Protein 5GHU (pdb70)

Secondary structure (DSSP, 8-state):
--EEESSSEEEEETT-S-EEEEEEE-SSS-EEEEEEEES----SEEEESSEEEE-TT-EEEEEEEE--SSPPPSSS-EEEEEEEEEE-------EEEEEEEEEE-TT-SS-GGGHHHH-EEEEE----EEEEEE-SSS-B-EEEEEEEETTEEEEB----B-TTEEEEEEBTT--S--TT-EEEEEEE-TTS-EEEEEEE-

Foldseek 3Di:
DQKDKDFQEAEAEPVDQKDKIKIFRQDQAKKKKAKDKPAPVPAQKGWPPRIDIAGHGGMDIIIIGGRPPDPDDQAAKDKMKIKMKIWGPVDGDIDMDIHMYIYHYPDFPDDQLCQVVVKDWAWDDFLTKIKIFGAGRYKKAFPWKWKDAPHDIWTWQDDIDHHGDIDIIGTPPDDGDGPFMKMWTWIADPRRDTRTDMDTD

CATH classification: 2.60.40.10

Structure (mmCIF, N/CA/C/O backbone):
data_5GHU
#
_entry.id   5GHU
#
_cell.length_a   100.280
_cell.length_b   127.560
_cell.length_c   45.840
_cell.angle_alpha   90.000
_cell.angle_beta   90.000
_cell.angle_gamma   90.000
#
_symmetry.space_group_name_H-M   'C 2 2 21'
#
loop_
_entity.id
_entity.type
_entity.pdbx_description
1 polymer 'Probable fimbrial chaperone YadV'
2 non-polymer 'CHLORIDE ION'
3 non-polymer 'ACETATE ION'
4 non-polymer 'FORMIC ACID'
5 non-polymer 'TRIETHYLENE GLYCOL'
6 water water
#
loop_
_atom_site.group_PDB
_atom_site.id
_atom_site.type_symbol
_atom_site.label_atom_id
_atom_site.label_alt_id
_atom_site.label_comp_id
_atom_site.label_asym_id
_atom_site.label_entity_id
_atom_site.label_seq_id
_atom_site.pdbx_PDB_ins_code
_atom_site.Cartn_x
_atom_site.Cartn_y
_atom_site.Cartn_z
_atom_site.occupancy
_atom_site.B_iso_or_equiv
_atom_site.auth_seq_id
_atom_site.auth_comp_id
_atom_site.auth_asym_id
_atom_site.auth_atom_id
_atom_site.pdbx_PDB_model_num
ATOM 1 N N . MET A 1 1 ? 8.325 60.053 14.235 1.00 70.59 1 MET A N 1
ATOM 2 C CA . MET A 1 1 ? 9.717 60.258 13.930 1.00 61.22 1 MET A CA 1
ATOM 3 C C . MET A 1 1 ? 9.841 60.655 12.473 1.00 52.94 1 MET A C 1
ATOM 4 O O . MET A 1 1 ? 9.385 59.979 11.590 1.00 57.94 1 MET A O 1
ATOM 9 N N . ASP A 1 2 ? 10.453 61.786 12.272 1.00 44.22 2 ASP A N 1
ATOM 10 C CA . ASP A 1 2 ? 10.732 62.358 10.952 1.00 38.59 2 ASP A CA 1
ATOM 11 C C . ASP A 1 2 ? 12.000 61.811 10.355 1.00 39.93 2 ASP A C 1
ATOM 12 O O . ASP A 1 2 ? 12.142 61.702 9.142 1.00 40.05 2 ASP A O 1
ATOM 17 N N . ILE A 1 3 ? 12.961 61.510 11.208 1.00 36.47 3 ILE A N 1
ATOM 18 C CA . ILE A 1 3 ? 14.186 60.875 10.741 1.00 35.63 3 ILE A CA 1
ATOM 19 C C . ILE A 1 3 ? 13.988 59.389 10.542 1.00 37.20 3 ILE A C 1
ATOM 20 O O . ILE A 1 3 ? 13.527 58.683 11.433 1.00 36.58 3 ILE A O 1
ATOM 25 N N . VAL A 1 4 ? 14.323 58.931 9.349 1.00 30.96 4 VAL A N 1
ATOM 26 C CA . VAL A 1 4 ? 14.237 57.530 8.967 1.00 29.80 4 VAL A CA 1
ATOM 27 C C . VAL A 1 4 ? 15.622 56.957 8.715 1.00 31.36 4 VAL A C 1
ATOM 28 O O . VAL A 1 4 ? 16.438 57.568 8.029 1.00 32.33 4 VAL A O 1
ATOM 32 N N . ILE A 1 5 ? 15.892 55.778 9.291 1.00 27.38 5 ILE A N 1
ATOM 33 C CA . ILE A 1 5 ? 17.119 55.076 9.079 1.00 24.92 5 ILE A CA 1
ATOM 34 C C . ILE A 1 5 ? 16.936 54.115 7.910 1.00 30.10 5 ILE A C 1
ATOM 35 O O . ILE A 1 5 ? 15.925 53.406 7.840 1.00 32.49 5 ILE A O 1
ATOM 40 N N . SER A 1 6 ? 17.902 54.066 6.998 1.00 30.20 6 SER A N 1
ATOM 41 C CA . SER A 1 6 ? 17.817 53.122 5.867 1.00 28.86 6 SER A CA 1
ATOM 42 C C . SER A 1 6 ? 18.239 51.755 6.367 1.00 33.20 6 SER A C 1
ATOM 43 O O . SER A 1 6 ? 19.387 51.538 6.704 1.00 36.19 6 SER A O 1
ATOM 46 N N . GLY A 1 7 ? 17.290 50.841 6.476 1.00 35.49 7 GLY A N 1
ATOM 47 C CA . GLY A 1 7 ? 17.637 49.518 6.963 1.00 30.53 7 GLY A CA 1
ATOM 48 C C . GLY A 1 7 ? 17.125 49.293 8.368 1.00 30.01 7 GLY A C 1
ATOM 49 O O . GLY A 1 7 ? 17.016 50.246 9.147 1.00 31.87 7 GLY A O 1
ATOM 50 N N . THR A 1 8 ? 16.809 48.044 8.697 1.00 27.60 8 THR A N 1
ATOM 51 C CA . THR A 1 8 ? 16.290 47.756 10.015 1.00 28.07 8 THR A CA 1
ATOM 52 C C . THR A 1 8 ? 17.346 47.122 10.908 1.00 22.44 8 THR A C 1
ATOM 53 O O . THR A 1 8 ? 17.096 46.917 12.099 1.00 26.03 8 THR A O 1
ATOM 57 N N . ARG A 1 9 ? 18.536 46.806 10.339 1.00 21.32 9 ARG A N 1
ATOM 58 C CA A ARG A 1 9 ? 19.678 46.406 11.148 0.65 19.92 9 ARG A CA 1
ATOM 59 C CA B ARG A 1 9 ? 19.676 46.393 11.135 0.35 19.80 9 ARG A CA 1
ATOM 60 C C . ARG A 1 9 ? 20.929 46.739 10.361 1.00 19.68 9 ARG A C 1
ATOM 61 O O . ARG A 1 9 ? 20.844 47.039 9.152 1.00 23.64 9 ARG A O 1
ATOM 76 N N . VAL A 1 10 ? 22.071 46.710 11.042 1.00 19.83 10 VAL A N 1
ATOM 77 C CA . VAL A 1 10 ? 23.376 46.984 10.391 1.00 21.36 10 VAL A CA 1
ATOM 78 C C . VAL A 1 10 ? 24.270 45.772 10.633 1.00 21.47 10 VAL A C 1
ATOM 79 O O . VAL A 1 10 ? 24.385 45.306 11.764 1.00 22.70 10 VAL A O 1
ATOM 83 N N . ILE A 1 11 ? 24.917 45.247 9.579 1.00 19.78 11 ILE A N 1
ATOM 84 C CA . ILE A 1 11 ? 25.897 44.190 9.759 1.00 18.52 11 ILE A CA 1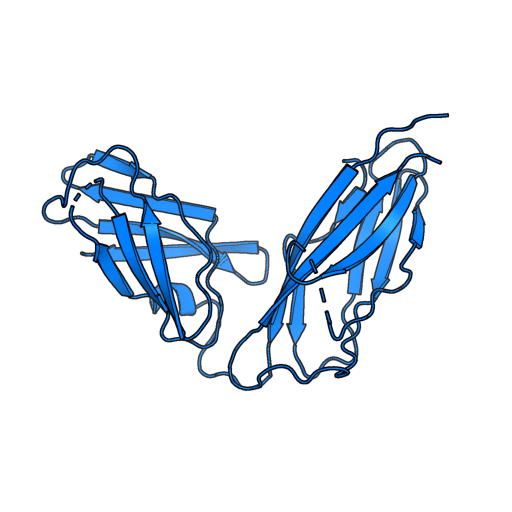
ATOM 85 C C . ILE A 1 11 ? 27.278 44.824 9.657 1.00 20.05 11 ILE A C 1
ATOM 86 O O . ILE A 1 11 ? 27.572 45.527 8.659 1.00 23.44 11 ILE A O 1
ATOM 91 N N . TYR A 1 12 ? 28.094 44.611 10.701 1.00 18.25 12 TYR A N 1
ATOM 92 C CA . TYR A 1 12 ? 29.466 45.154 10.727 1.00 18.59 12 TYR A CA 1
ATOM 93 C C . TYR A 1 12 ? 30.415 43.953 10.674 1.00 21.90 12 TYR A C 1
ATOM 94 O O . TYR A 1 12 ? 30.618 43.299 11.676 1.00 19.58 12 TYR A O 1
ATOM 103 N N . LYS A 1 13 ? 30.969 43.660 9.481 1.00 20.35 13 LYS A N 1
ATOM 104 C CA . LYS A 1 13 ? 31.918 42.547 9.359 1.00 20.53 13 LYS A CA 1
ATOM 105 C C . LYS A 1 13 ? 33.249 42.998 9.863 1.00 19.94 13 LYS A C 1
ATOM 106 O O . LYS A 1 13 ? 33.659 44.125 9.626 1.00 21.16 13 LYS A O 1
ATOM 112 N N . SER A 1 14 ? 33.949 42.117 10.580 1.00 20.10 14 SER A N 1
ATOM 113 C CA . SER A 1 14 ? 35.140 42.555 11.307 1.00 20.72 14 SER A CA 1
ATOM 114 C C . SER A 1 14 ? 36.288 43.040 10.428 1.00 23.62 14 SER A C 1
ATOM 115 O O . SER A 1 14 ? 37.169 43.787 10.888 1.00 25.24 14 SER A O 1
ATOM 118 N N . ASP A 1 15 ? 36.285 42.644 9.150 1.00 21.51 15 ASP A N 1
ATOM 119 C CA . ASP A 1 15 ? 37.374 43.102 8.286 1.00 22.00 15 ASP A CA 1
ATOM 120 C C . ASP A 1 15 ? 37.147 44.503 7.713 1.00 22.63 15 ASP A C 1
ATOM 121 O O . ASP A 1 15 ? 38.031 45.034 7.045 1.00 26.93 15 ASP A O 1
ATOM 126 N N . GLN A 1 16 ? 36.022 45.128 8.040 1.00 25.13 16 GLN A N 1
ATOM 127 C CA . GLN A 1 16 ? 35.716 46.475 7.529 1.00 24.17 16 GLN A CA 1
ATOM 128 C C . GLN A 1 16 ? 36.253 47.586 8.423 1.00 25.86 16 GLN A C 1
ATOM 129 O O . GLN A 1 16 ? 36.061 47.554 9.648 1.00 27.86 16 GLN A O 1
ATOM 135 N N . LYS A 1 17 ? 36.889 48.576 7.820 1.00 29.10 17 LYS A N 1
ATOM 136 C CA . LYS A 1 17 ? 37.442 49.679 8.589 1.00 30.29 17 LYS A CA 1
ATOM 137 C C . LYS A 1 17 ? 36.296 50.534 9.117 1.00 30.12 17 LYS A C 1
ATOM 138 O O . LYS A 1 17 ? 36.377 51.107 10.197 1.00 32.47 17 LYS A O 1
ATOM 144 N N . SER A 1 18 ? 35.198 50.582 8.373 1.00 29.67 18 SER A N 1
ATOM 145 C CA . SER A 1 18 ? 33.986 51.255 8.831 1.00 30.89 18 SER A CA 1
ATOM 146 C C . SER A 1 18 ? 32.802 50.777 8.005 1.00 30.52 18 SER A C 1
ATOM 147 O O . SER A 1 18 ? 32.982 50.086 6.985 1.00 29.61 18 SER A O 1
ATOM 150 N N . VAL A 1 19 ? 31.604 51.136 8.456 1.00 25.81 19 VAL A N 1
ATOM 151 C CA A VAL A 1 19 ? 30.353 50.837 7.779 0.61 23.50 19 VAL A CA 1
ATOM 152 C CA B VAL A 1 19 ? 30.388 50.869 7.706 0.39 24.73 19 VAL A CA 1
ATOM 153 C C . VAL A 1 19 ? 29.484 52.105 7.775 1.00 30.50 19 VAL A C 1
ATOM 154 O O . VAL A 1 19 ? 29.492 52.848 8.767 1.00 33.34 19 VAL A O 1
ATOM 161 N N . ASN A 1 20 ? 28.728 52.352 6.701 1.00 30.76 20 ASN A N 1
ATOM 162 C CA . ASN A 1 20 ? 27.898 53.555 6.654 1.00 28.19 20 ASN A CA 1
ATOM 163 C C . ASN A 1 20 ? 26.441 53.232 6.907 1.00 28.60 20 ASN A C 1
ATOM 164 O O . ASN A 1 20 ? 25.932 52.147 6.522 1.00 29.70 20 ASN A O 1
ATOM 169 N N . VAL A 1 21 ? 25.753 54.144 7.576 1.00 25.26 21 VAL A N 1
ATOM 170 C CA . VAL A 1 21 ? 24.306 54.018 7.746 1.00 26.04 21 VAL A CA 1
ATOM 171 C C . VAL A 1 21 ? 23.703 55.328 7.286 1.00 28.88 21 VAL A C 1
ATOM 172 O O . VAL A 1 21 ? 24.197 56.383 7.652 1.00 30.77 21 VAL A O 1
ATOM 176 N N . ARG A 1 22 ? 22.611 55.270 6.540 1.00 26.76 22 ARG A N 1
ATOM 177 C CA . ARG A 1 22 ? 22.024 56.506 6.021 1.00 26.06 22 ARG A CA 1
ATOM 178 C C . ARG A 1 22 ? 20.778 56.942 6.798 1.00 27.50 22 ARG A C 1
ATOM 179 O O . ARG A 1 22 ? 19.912 56.117 7.125 1.00 26.80 22 ARG A O 1
ATOM 187 N N . LEU A 1 23 ? 20.740 58.232 7.115 1.00 26.23 23 LEU A N 1
ATOM 188 C CA . LEU A 1 23 ? 19.573 58.906 7.699 1.00 26.73 23 LEU A CA 1
ATOM 189 C C . LEU A 1 23 ? 18.925 59.827 6.658 1.00 29.16 23 LEU A C 1
ATOM 190 O O . LEU A 1 23 ? 19.624 60.525 5.883 1.00 32.55 23 LEU A O 1
ATOM 195 N N . GLU A 1 24 ? 17.594 59.918 6.707 1.00 31.11 24 GLU A N 1
ATOM 196 C CA . GLU A 1 24 ? 16.857 60.867 5.869 1.00 31.86 24 GLU A CA 1
ATOM 197 C C . GLU A 1 24 ? 15.833 61.581 6.720 1.00 33.29 24 GLU A C 1
ATOM 198 O O . GLU A 1 24 ? 15.163 60.946 7.524 1.00 36.51 24 GLU A O 1
ATOM 204 N N . ASN A 1 25 ? 15.692 62.878 6.507 1.00 31.87 25 ASN A N 1
ATOM 205 C CA . ASN A 1 25 ? 14.657 63.674 7.168 1.00 36.48 25 ASN A CA 1
ATOM 206 C C . ASN A 1 25 ? 13.450 63.768 6.248 1.00 36.18 25 ASN A C 1
ATOM 207 O O . ASN A 1 25 ? 13.453 64.532 5.288 1.00 37.26 25 ASN A O 1
ATOM 212 N N . LYS A 1 26 ? 12.429 62.968 6.524 1.00 39.25 26 LYS A N 1
ATOM 213 C CA . LYS A 1 26 ? 11.218 62.933 5.704 1.00 41.46 26 LYS A CA 1
ATOM 214 C C . LYS A 1 26 ? 10.247 64.047 6.076 1.00 45.85 26 LYS A C 1
ATOM 215 O O . LYS A 1 26 ? 9.214 64.194 5.430 1.00 49.48 26 LYS A O 1
ATOM 221 N N . GLY A 1 27 ? 10.568 64.818 7.122 1.00 41.51 27 GLY A N 1
ATOM 222 C CA . GLY A 1 27 ? 9.668 65.831 7.660 1.00 46.69 27 GLY A CA 1
ATOM 223 C C . GLY A 1 27 ? 9.763 67.160 6.938 1.00 49.09 27 GLY A C 1
ATOM 224 O O . GLY A 1 27 ? 10.488 67.275 5.952 1.00 48.46 27 GLY A O 1
ATOM 225 N N . ASN A 1 28 ? 9.056 68.180 7.428 1.00 53.21 28 ASN A N 1
ATOM 226 C CA . ASN A 1 28 ? 9.055 69.474 6.735 1.00 57.87 28 ASN A CA 1
ATOM 227 C C . ASN A 1 28 ? 9.944 70.547 7.359 1.00 56.08 28 ASN A C 1
ATOM 228 O O . ASN A 1 28 ? 10.135 71.614 6.788 1.00 61.16 28 ASN A O 1
ATOM 233 N N . ASN A 1 29 ? 10.494 70.248 8.524 1.00 48.25 29 ASN A N 1
ATOM 234 C CA . ASN A 1 29 ? 11.383 71.155 9.216 1.00 51.98 29 ASN A CA 1
ATOM 235 C C . ASN A 1 29 ? 12.747 70.525 9.438 1.00 49.77 29 ASN A C 1
ATOM 236 O O . ASN A 1 29 ? 12.863 69.299 9.458 1.00 50.58 29 ASN A O 1
ATOM 241 N N . PRO A 1 30 ? 13.767 71.325 9.601 1.00 50.63 30 PRO A N 1
ATOM 242 C CA . PRO A 1 30 ? 15.087 70.786 9.844 1.00 46.02 30 PRO A CA 1
ATOM 243 C C . PRO A 1 30 ? 15.147 70.249 11.229 1.00 46.58 30 PRO A C 1
ATOM 244 O O . PRO A 1 30 ? 14.371 70.671 12.045 1.00 48.50 30 PRO A O 1
ATOM 248 N N . LEU A 1 31 ? 16.061 69.334 11.478 1.00 42.96 31 LEU A N 1
ATOM 249 C CA . LEU A 1 31 ? 16.205 68.761 12.823 1.00 39.03 31 LEU A CA 1
ATOM 250 C C . LEU A 1 31 ? 17.676 68.651 13.221 1.00 38.59 31 LEU A C 1
ATOM 251 O O . LEU A 1 31 ? 18.536 68.467 12.363 1.00 44.12 31 LEU A O 1
ATOM 256 N N . LEU A 1 32 ? 17.960 68.789 14.516 1.00 38.29 32 LEU A N 1
ATOM 257 C CA . LEU A 1 32 ? 19.254 68.396 15.075 1.00 37.81 32 LEU A CA 1
ATOM 258 C C . LEU A 1 32 ? 19.156 66.917 15.339 1.00 42.07 32 LEU A C 1
ATOM 259 O O . LEU A 1 32 ? 18.182 66.488 15.939 1.00 39.62 32 LEU A O 1
ATOM 264 N N . VAL A 1 33 ? 20.141 66.140 14.887 1.00 34.89 33 VAL A N 1
ATOM 265 C CA . VAL A 1 33 ? 20.086 64.699 15.039 1.00 33.75 33 VAL A CA 1
ATOM 266 C C . VAL A 1 33 ? 21.358 64.117 15.647 1.00 36.89 33 VAL A C 1
ATOM 267 O O . VAL A 1 33 ? 22.455 64.344 15.156 1.00 39.35 33 VAL A O 1
ATOM 271 N N . GLN A 1 34 ? 21.203 63.338 16.706 1.00 35.03 34 GLN A N 1
ATOM 272 C CA . GLN A 1 34 ? 22.341 62.693 17.357 1.00 34.75 34 GLN A CA 1
ATOM 273 C C . GLN A 1 34 ? 22.343 61.218 17.012 1.00 39.70 34 GLN A C 1
ATOM 274 O O . GLN A 1 34 ? 21.280 60.595 17.026 1.00 36.84 34 GLN A O 1
ATOM 280 N N . SER A 1 35 ? 23.528 60.684 16.743 1.00 30.55 35 SER A N 1
ATOM 281 C CA . SER A 1 35 ? 23.714 59.290 16.369 1.00 29.78 35 SER A CA 1
ATOM 282 C C . SER A 1 35 ? 24.751 58.703 17.310 1.00 29.66 35 SER A C 1
ATOM 283 O O . SER A 1 35 ? 25.802 59.318 17.514 1.00 34.93 35 SER A O 1
ATOM 286 N N . TRP A 1 36 ? 24.492 57.522 17.852 1.00 30.98 36 TRP A N 1
ATOM 287 C CA . TRP A 1 36 ? 25.517 56.854 18.632 1.00 30.51 36 TRP A CA 1
ATOM 288 C C . TRP A 1 36 ? 25.261 55.370 18.750 1.00 32.11 36 TRP A C 1
ATOM 289 O O . TRP A 1 36 ? 24.145 54.882 18.471 1.00 28.99 36 TRP A O 1
ATOM 300 N N . LEU A 1 37 ? 26.296 54.648 19.189 1.00 28.70 37 LEU A N 1
ATOM 301 C CA . LEU A 1 37 ? 26.188 53.225 19.491 1.00 28.92 37 LEU A CA 1
ATOM 302 C C . LEU A 1 37 ? 26.277 52.979 20.993 1.00 32.43 37 LEU A C 1
ATO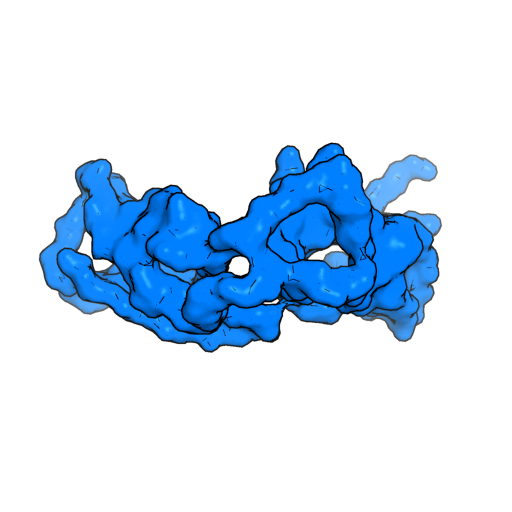M 303 O O . LEU A 1 37 ? 27.126 53.558 21.699 1.00 34.88 37 LEU A O 1
ATOM 308 N N . ASP A 1 38 ? 25.409 52.109 21.490 1.00 29.30 38 ASP A N 1
ATOM 309 C CA . ASP A 1 38 ? 25.577 51.620 22.867 1.00 31.52 38 ASP A CA 1
ATOM 310 C C . ASP A 1 38 ? 25.136 50.154 23.023 1.00 34.28 38 ASP A C 1
ATOM 311 O O . ASP A 1 38 ? 24.955 49.453 22.027 1.00 30.23 38 ASP A O 1
ATOM 316 N N . THR A 1 39 ? 24.990 49.666 24.263 1.00 36.01 39 THR A N 1
ATOM 317 C CA . THR A 1 39 ? 24.739 48.239 24.435 1.00 37.47 39 THR A CA 1
ATOM 318 C C . THR A 1 39 ? 23.272 47.904 24.650 1.00 50.73 39 THR A C 1
ATOM 319 O O . THR A 1 39 ? 22.913 46.731 24.763 1.00 53.14 39 THR A O 1
ATOM 323 N N . GLY A 1 40 ? 22.412 48.913 24.687 1.00 52.38 40 GLY A N 1
ATOM 324 C CA . GLY A 1 40 ? 20.984 48.639 24.660 1.00 65.94 40 GLY A CA 1
ATOM 325 C C . GLY A 1 40 ? 20.244 49.099 25.899 1.00 76.50 40 GLY A C 1
ATOM 326 O O . GLY A 1 40 ? 19.126 48.632 26.170 1.00 73.00 40 GLY A O 1
ATOM 327 N N . ASP A 1 41 ? 20.889 50.027 26.618 1.00 80.82 41 ASP A N 1
ATOM 328 C CA . ASP A 1 41 ? 20.392 50.697 27.838 1.00 82.36 41 ASP A CA 1
ATOM 329 C C . ASP A 1 41 ? 20.620 49.822 29.053 1.00 79.41 41 ASP A C 1
ATOM 330 O O . ASP A 1 41 ? 21.607 50.008 29.757 1.00 82.21 41 ASP A O 1
ATOM 335 N N . THR A 1 50 ? 33.538 51.173 27.230 1.00 78.50 50 THR A N 1
ATOM 336 C CA . THR A 1 50 ? 32.132 50.835 27.037 1.00 77.05 50 THR A CA 1
ATOM 337 C C . THR A 1 50 ? 31.876 50.195 25.664 1.00 70.23 50 THR A C 1
ATOM 338 O O . THR A 1 50 ? 31.896 48.968 25.544 1.00 70.27 50 THR A O 1
ATOM 342 N N . VAL A 1 51 ? 31.611 50.993 24.632 1.00 63.85 51 VAL A N 1
ATOM 343 C CA . VAL A 1 51 ? 31.448 50.394 23.301 1.00 49.82 51 VAL A CA 1
ATOM 344 C C . VAL A 1 51 ? 32.585 50.811 22.392 1.00 42.86 51 VAL A C 1
ATOM 345 O O . VAL A 1 51 ? 32.897 51.987 22.282 1.00 41.26 51 VAL A O 1
ATOM 349 N N . PRO A 1 52 ? 33.225 49.831 21.737 1.00 39.60 52 PRO A N 1
ATOM 350 C CA . PRO A 1 52 ? 34.429 50.133 20.959 1.00 37.21 52 PRO A CA 1
ATOM 351 C C . PRO A 1 52 ? 34.074 50.610 19.549 1.00 35.44 52 PRO A C 1
ATOM 352 O O . PRO A 1 52 ? 34.574 50.069 18.578 1.00 37.82 52 PRO A O 1
ATOM 356 N N . PHE A 1 53 ? 33.193 51.596 19.448 1.00 35.26 53 PHE A N 1
ATOM 357 C CA . PHE A 1 53 ? 32.815 52.153 18.146 1.00 32.62 53 PHE A CA 1
ATOM 358 C C . PHE A 1 53 ? 32.749 53.677 18.239 1.00 34.52 53 PHE A C 1
ATOM 359 O O . PHE A 1 53 ? 32.544 54.230 19.310 1.00 42.60 53 PHE A O 1
ATOM 367 N N . THR A 1 54 ? 32.916 54.346 17.113 1.00 37.10 54 THR A N 1
ATOM 368 C CA . THR A 1 54 ? 32.540 55.752 16.990 1.00 35.82 54 THR A CA 1
ATOM 369 C C . THR A 1 54 ? 31.452 55.860 15.903 1.00 36.11 54 THR A C 1
ATOM 370 O O . THR A 1 54 ? 31.333 54.977 15.048 1.00 34.63 54 THR A O 1
ATOM 374 N N . ALA A 1 55 ? 30.642 56.911 15.986 1.00 35.05 55 ALA A N 1
ATOM 375 C CA . ALA A 1 55 ? 29.620 57.210 14.973 1.00 29.21 55 ALA A CA 1
ATOM 376 C C . ALA A 1 55 ? 29.808 58.651 14.616 1.00 33.97 55 ALA A C 1
ATOM 377 O O . ALA A 1 55 ? 29.696 59.531 15.496 1.00 38.06 55 ALA A O 1
ATOM 379 N N . THR A 1 56 ? 30.116 58.927 13.353 1.00 32.59 56 THR A N 1
ATOM 380 C CA A THR A 1 56 ? 30.504 60.268 12.912 0.42 36.95 56 THR A CA 1
ATOM 381 C CA B THR A 1 56 ? 30.399 60.300 12.989 0.58 36.54 56 THR A CA 1
ATOM 382 C C . THR A 1 56 ? 29.675 60.695 11.706 1.00 35.46 56 THR A C 1
ATOM 383 O O . THR A 1 56 ? 29.564 59.938 10.761 1.00 35.07 56 THR A O 1
ATOM 390 N N . PRO A 1 57 ? 29.124 61.904 11.712 1.00 35.80 57 PRO A N 1
ATOM 391 C CA . PRO A 1 57 ? 29.162 62.894 12.794 1.00 35.12 57 PRO A CA 1
ATOM 392 C C . PRO A 1 57 ? 28.187 62.509 13.913 1.00 35.83 57 PRO A C 1
ATOM 393 O O . PRO A 1 57 ? 27.074 62.051 13.657 1.00 37.55 57 PRO A O 1
ATOM 397 N N . PRO A 1 58 ? 28.591 62.722 15.163 1.00 39.47 58 PRO A N 1
ATOM 398 C CA . PRO A 1 58 ? 27.711 62.354 16.267 1.00 32.98 58 PRO A CA 1
ATOM 399 C C . PRO A 1 58 ? 26.506 63.278 16.373 1.00 38.25 58 PRO A C 1
ATOM 400 O O . PRO A 1 58 ? 25.465 62.863 16.885 1.00 38.06 58 PRO A O 1
ATOM 404 N N . VAL A 1 59 ? 26.653 64.520 15.908 1.00 37.79 59 VAL A N 1
ATOM 405 C CA . VAL A 1 59 ? 25.537 65.438 15.834 1.00 37.32 59 VAL A CA 1
ATOM 406 C C . VAL A 1 59 ? 25.514 66.091 14.471 1.00 39.10 59 VAL A C 1
ATOM 407 O O . VAL A 1 59 ? 26.542 66.533 13.957 1.00 43.98 59 VAL A O 1
ATOM 411 N N . SER A 1 60 ? 24.348 66.105 13.842 1.00 43.95 60 SER A N 1
ATOM 412 C CA . SER A 1 60 ? 24.230 66.825 12.591 1.00 41.42 60 SER A CA 1
ATOM 413 C C . SER A 1 60 ? 22.912 67.566 12.494 1.00 47.08 60 SER A C 1
ATOM 414 O O . SER A 1 60 ? 21.950 67.245 13.195 1.00 44.22 60 SER A O 1
ATOM 417 N N . ARG A 1 61 ? 22.899 68.607 11.656 1.00 45.16 61 ARG A N 1
ATOM 418 C CA . ARG A 1 61 ? 21.672 69.270 11.265 1.00 38.55 61 ARG A CA 1
ATOM 419 C C . ARG A 1 61 ? 21.239 68.713 9.912 1.00 45.31 61 ARG A C 1
ATOM 420 O O . ARG A 1 61 ? 21.971 68.849 8.933 1.00 48.82 61 ARG A O 1
ATOM 428 N N . ILE A 1 62 ? 20.057 68.106 9.866 1.00 41.60 62 ILE A N 1
ATOM 429 C CA . ILE A 1 62 ? 19.515 67.524 8.637 1.00 36.18 62 ILE A CA 1
ATOM 430 C C . ILE A 1 62 ? 18.293 68.320 8.206 1.00 40.40 62 ILE A C 1
ATOM 431 O O . ILE A 1 62 ? 17.273 68.327 8.905 1.00 44.18 62 ILE A O 1
ATOM 436 N N . ASP A 1 63 ? 18.392 69.006 7.069 1.00 40.54 63 ASP A N 1
ATOM 437 C CA . ASP A 1 63 ? 17.286 69.839 6.599 1.00 40.46 63 ASP A CA 1
ATOM 438 C C . ASP A 1 63 ? 16.142 68.980 6.134 1.00 47.24 63 ASP A C 1
ATOM 439 O O . ASP A 1 63 ? 16.324 67.784 5.895 1.00 42.67 63 ASP A O 1
ATOM 444 N N . ALA A 1 64 ? 14.962 69.574 6.051 1.00 45.77 64 ALA A N 1
ATOM 445 C CA . ALA A 1 64 ? 13.799 68.877 5.533 1.00 47.15 64 ALA A CA 1
ATOM 446 C C . ALA A 1 64 ? 14.132 68.254 4.181 1.00 46.87 64 ALA A C 1
ATOM 447 O O . ALA A 1 64 ? 14.715 68.913 3.310 1.00 46.13 64 ALA A O 1
ATOM 449 N N . LYS A 1 65 ? 13.760 66.989 4.017 1.00 43.48 65 LYS A N 1
ATOM 450 C CA . LYS A 1 65 ? 13.893 66.301 2.738 1.00 40.75 65 LYS A CA 1
ATOM 451 C C . LYS A 1 65 ? 15.347 66.158 2.327 1.00 45.20 65 LYS A C 1
ATOM 452 O O . LYS A 1 65 ? 15.651 65.959 1.159 1.00 45.24 65 LYS A O 1
ATOM 458 N N . ARG A 1 66 ? 16.254 66.276 3.281 1.00 36.45 66 ARG A N 1
ATOM 459 C CA . ARG A 1 66 ? 17.657 65.981 3.011 1.00 35.85 66 ARG A CA 1
ATOM 460 C C . ARG A 1 66 ? 18.130 64.851 3.918 1.00 37.33 66 ARG A C 1
ATOM 461 O O . ARG A 1 66 ? 17.357 64.330 4.713 1.00 36.63 66 ARG A O 1
ATOM 469 N N . GLY A 1 67 ? 19.383 64.437 3.780 1.00 33.82 67 GLY A N 1
ATOM 470 C CA . GLY A 1 67 ? 19.845 63.287 4.575 1.00 31.89 67 GLY A CA 1
ATOM 471 C C . GLY A 1 67 ? 21.290 63.449 5.007 1.00 34.40 67 GLY A C 1
ATOM 472 O O . GLY A 1 67 ? 21.910 64.487 4.759 1.00 35.51 67 GLY A O 1
ATOM 473 N N . GLN A 1 68 ? 21.826 62.412 5.644 1.00 33.96 68 GLN A N 1
ATOM 474 C CA . GLN A 1 68 ? 23.148 62.436 6.229 1.00 32.50 68 GLN A CA 1
ATOM 475 C C . GLN A 1 68 ? 23.608 60.997 6.346 1.00 31.52 68 GLN A C 1
ATOM 476 O O . GLN A 1 68 ? 22.890 60.160 6.886 1.00 29.77 68 GLN A O 1
ATOM 482 N N . THR A 1 69 ? 24.802 60.710 5.850 1.00 30.38 69 THR A N 1
ATOM 483 C CA . THR A 1 69 ? 25.408 59.411 6.089 1.00 28.78 69 THR A CA 1
ATOM 484 C C . THR A 1 69 ? 26.218 59.430 7.378 1.00 29.98 69 THR A C 1
ATOM 485 O O . THR A 1 69 ? 27.007 60.340 7.602 1.00 31.52 69 THR A O 1
ATOM 489 N N . ILE A 1 70 ? 26.019 58.394 8.215 1.00 27.89 70 ILE A N 1
ATOM 490 C CA . ILE A 1 70 ? 26.761 58.272 9.470 1.00 30.10 70 ILE A CA 1
ATOM 491 C C . ILE A 1 70 ? 27.789 57.165 9.287 1.00 29.02 70 ILE A C 1
ATOM 492 O O . ILE A 1 70 ? 27.448 56.071 8.891 1.00 28.06 70 ILE A O 1
ATOM 497 N N . LYS A 1 71 ? 29.032 57.436 9.631 1.00 28.96 71 LYS A N 1
ATOM 498 C CA . LYS A 1 71 ? 30.068 56.429 9.497 1.00 27.42 71 LYS A CA 1
ATOM 499 C C . LYS A 1 71 ? 30.264 55.756 10.858 1.00 29.85 71 LYS A C 1
ATOM 500 O O . LYS A 1 71 ? 30.521 56.424 11.879 1.00 33.21 71 LYS A O 1
ATOM 506 N N . LEU A 1 72 ? 30.137 54.435 10.890 1.00 27.64 72 LEU A N 1
ATOM 507 C CA . LEU A 1 72 ? 30.319 53.691 12.135 1.00 25.85 72 LEU A CA 1
ATOM 508 C C . LEU A 1 72 ? 31.663 53.013 12.058 1.00 32.65 72 LEU A C 1
ATOM 509 O O . LEU A 1 72 ? 31.988 52.385 11.050 1.00 32.95 72 LEU A O 1
ATOM 514 N N . MET A 1 73 ? 32.458 53.144 13.107 1.00 31.33 73 MET A N 1
ATOM 515 C CA . MET A 1 73 ? 33.831 52.672 13.034 1.00 30.56 73 MET A CA 1
ATOM 516 C C . MET A 1 73 ? 34.250 51.922 14.301 1.00 31.63 73 MET A C 1
ATOM 517 O O . MET A 1 73 ? 34.152 52.460 15.398 1.00 35.05 73 MET A O 1
ATOM 522 N N . TYR A 1 74 ? 34.700 50.677 14.157 1.00 33.14 74 TYR A N 1
ATOM 523 C CA . TYR A 1 74 ? 35.209 49.887 15.288 1.00 37.60 74 TYR A CA 1
ATOM 524 C C . TYR A 1 74 ? 36.578 50.416 15.721 1.00 35.14 74 TYR A C 1
ATOM 525 O O . TYR A 1 74 ? 37.427 50.696 14.899 1.00 40.67 74 TYR A O 1
ATOM 534 N N . THR A 1 75 ? 36.768 50.548 17.018 1.00 36.06 75 THR A N 1
ATOM 535 C CA . THR A 1 75 ? 37.985 51.169 17.528 1.00 38.66 75 THR A CA 1
ATOM 536 C C . THR A 1 75 ? 38.859 50.145 18.232 1.00 44.54 75 THR A C 1
ATOM 537 O O . THR A 1 75 ? 40.019 50.417 18.511 1.00 52.84 75 THR A O 1
ATOM 541 N N . ALA A 1 76 ? 38.303 48.981 18.538 1.00 43.95 76 ALA A N 1
ATOM 542 C CA . ALA A 1 76 ? 39.028 47.953 19.295 1.00 50.48 76 ALA A CA 1
ATOM 543 C C . ALA A 1 76 ? 39.586 48.500 20.601 1.00 58.26 76 ALA A C 1
ATOM 544 O O . ALA A 1 76 ? 40.619 48.033 21.085 1.00 58.37 76 ALA A O 1
ATOM 546 N N . SER A 1 77 ? 38.914 49.490 21.175 1.00 51.32 77 SER A N 1
ATOM 547 C CA . SER A 1 77 ? 39.337 49.988 22.478 1.00 55.45 77 SER A CA 1
ATOM 548 C C . SER A 1 77 ? 39.140 48.874 23.503 1.00 58.05 77 SER A C 1
ATOM 549 O O . SER A 1 77 ? 39.873 48.767 24.494 1.00 55.69 77 SER A O 1
ATOM 552 N N . THR A 1 78 ? 38.117 48.070 23.249 1.00 55.45 78 THR A N 1
ATOM 553 C CA . THR A 1 78 ? 37.852 46.805 23.920 1.00 55.52 78 THR A CA 1
ATOM 554 C C . THR A 1 78 ? 37.853 45.747 22.836 1.00 51.95 78 THR A C 1
ATOM 555 O O . THR A 1 78 ? 37.358 45.998 21.741 1.00 46.01 78 THR A O 1
ATOM 559 N N . SER A 1 79 ? 38.374 44.566 23.123 1.00 44.24 79 SER A N 1
ATOM 560 C CA . SER A 1 79 ? 38.398 43.536 22.095 1.00 46.48 79 SER A CA 1
ATOM 561 C C . SER A 1 79 ? 37.099 42.772 22.134 1.00 36.83 79 SER A C 1
ATOM 562 O O . SER A 1 79 ? 36.642 42.372 23.198 1.00 46.73 79 SER A O 1
ATOM 565 N N . LEU A 1 80 ? 36.467 42.612 20.988 1.00 29.53 80 LEU A N 1
ATOM 566 C CA . LEU A 1 80 ? 35.260 41.808 20.972 1.00 28.02 80 LEU A CA 1
ATOM 567 C C . LEU A 1 80 ? 35.610 40.343 20.703 1.00 31.24 80 LEU A C 1
ATOM 568 O O . LEU A 1 80 ? 36.661 40.043 20.116 1.00 31.83 80 LEU A O 1
ATOM 573 N N . PRO A 1 81 ? 34.700 39.416 21.061 1.00 27.92 81 PRO A N 1
ATOM 574 C CA . PRO A 1 81 ? 35.012 38.003 20.831 1.00 28.31 81 PRO A CA 1
ATOM 575 C C . PRO A 1 81 ? 35.177 37.712 19.390 1.00 24.77 81 PRO A C 1
ATOM 576 O O . PRO A 1 81 ? 34.505 38.348 18.564 1.00 25.50 81 PRO A O 1
ATOM 580 N N . LYS A 1 82 ? 36.057 36.770 19.057 1.00 25.15 82 LYS A N 1
ATOM 581 C CA . LYS A 1 82 ? 36.208 36.405 17.668 1.00 27.72 82 LYS A CA 1
ATOM 582 C C . LYS A 1 82 ? 35.499 35.122 17.274 1.00 25.14 82 LYS A C 1
ATOM 583 O O . LYS A 1 82 ? 35.526 34.728 16.096 1.00 27.90 82 LYS A O 1
ATOM 589 N N . ASP A 1 83 ? 34.784 34.506 18.231 1.00 23.29 83 ASP A N 1
ATOM 590 C CA . ASP A 1 83 ? 34.144 33.237 17.930 1.00 21.58 83 ASP A CA 1
ATOM 591 C C . ASP A 1 83 ? 32.632 33.314 17.860 1.00 21.80 83 ASP A C 1
ATOM 592 O O . ASP A 1 83 ? 31.993 32.285 17.761 1.00 21.42 83 ASP A O 1
ATOM 597 N N . ARG A 1 84 ? 32.105 34.529 17.830 1.00 18.40 84 ARG A N 1
ATOM 598 C CA . ARG A 1 84 ? 30.638 34.689 17.798 1.00 17.20 84 ARG A CA 1
ATOM 599 C C . ARG A 1 84 ? 30.332 36.112 17.513 1.00 18.06 84 ARG A C 1
ATOM 600 O O . ARG A 1 84 ? 31.177 36.976 17.688 1.00 19.54 84 ARG A O 1
ATOM 608 N N . GLU A 1 85 ? 29.116 36.372 17.065 1.00 18.32 85 GLU A N 1
ATOM 609 C CA . GLU A 1 85 ? 28.640 37.746 16.894 1.00 15.93 85 GLU A CA 1
ATOM 610 C C . GLU A 1 85 ? 28.472 38.444 18.235 1.00 17.82 85 GLU A C 1
ATOM 611 O O . GLU A 1 85 ? 28.262 37.817 19.312 1.00 21.01 85 GLU A O 1
ATOM 617 N N . SER A 1 86 ? 28.595 39.778 18.161 1.00 20.11 86 SER A N 1
ATOM 618 C CA . SER A 1 86 ? 28.251 40.670 19.301 1.00 19.49 86 SER A CA 1
ATOM 619 C C . SER A 1 86 ? 27.204 41.650 18.820 1.00 23.94 86 SER A C 1
ATOM 620 O O . SER A 1 86 ? 27.272 42.125 17.710 1.00 24.31 86 SER A O 1
ATOM 623 N N . VAL A 1 87 ? 26.248 42.011 19.655 1.00 18.47 87 VAL A N 1
ATOM 624 C CA . VAL A 1 87 ? 25.205 42.918 19.236 1.00 19.99 87 VAL A CA 1
ATOM 625 C C . VAL A 1 87 ? 25.293 44.239 20.012 1.00 21.09 87 VAL A C 1
ATOM 626 O O . VAL A 1 87 ? 25.627 44.301 21.228 1.00 23.62 87 VAL A O 1
ATOM 630 N N . PHE A 1 88 ? 24.994 45.299 19.256 1.00 22.69 88 PHE A N 1
ATOM 631 C CA . PHE A 1 88 ? 24.935 46.672 19.776 1.00 25.30 88 PHE A CA 1
ATOM 632 C C . PHE A 1 88 ? 23.710 47.356 19.251 1.00 24.16 88 PHE A C 1
ATOM 633 O O . PHE A 1 88 ? 23.004 46.827 18.372 1.00 22.62 88 PHE A O 1
ATOM 641 N N . TRP A 1 89 ? 23.432 48.518 19.840 1.00 25.90 89 TRP A N 1
ATOM 642 C CA . TRP A 1 89 ? 22.334 49.345 19.371 1.00 25.98 89 TRP A CA 1
ATOM 643 C C . TRP A 1 89 ? 22.787 50.649 18.753 1.00 22.56 89 TRP A C 1
ATOM 644 O O . TRP A 1 89 ? 23.520 51.410 19.361 1.00 25.00 89 TRP A O 1
ATOM 655 N N . PHE A 1 90 ? 22.354 50.859 17.522 1.00 22.78 90 PHE A N 1
ATOM 656 C CA . PHE A 1 90 ? 22.564 52.141 16.848 1.00 21.77 90 PHE A CA 1
ATOM 657 C C . PHE A 1 90 ? 21.374 53.052 17.130 1.00 24.17 90 PHE A C 1
ATOM 658 O O . PHE A 1 90 ? 20.245 52.722 16.765 1.00 27.15 90 PHE A O 1
ATOM 666 N N . ASN A 1 91 ? 21.648 54.187 17.778 1.00 25.64 91 ASN A N 1
ATOM 667 C CA . ASN A 1 91 ? 20.617 55.128 18.199 1.00 26.33 91 ASN A CA 1
ATOM 668 C C . ASN A 1 91 ? 20.616 56.392 17.408 1.00 28.09 91 ASN A C 1
ATOM 669 O O . ASN A 1 91 ? 21.686 56.943 17.139 1.00 27.12 91 ASN A O 1
ATOM 674 N N . VAL A 1 92 ? 19.411 56.886 17.126 1.00 27.15 92 VAL A N 1
ATOM 675 C CA . VAL A 1 92 ? 19.171 58.167 16.500 1.00 27.17 92 VAL A CA 1
ATOM 676 C C . VAL A 1 92 ? 18.171 58.955 17.321 1.00 30.98 92 VAL A C 1
ATOM 677 O O . VAL A 1 92 ? 17.082 58.468 17.608 1.00 34.11 92 VAL A O 1
ATOM 681 N N . LEU A 1 93 ? 18.551 60.165 17.707 1.00 30.86 93 LEU A N 1
ATOM 682 C CA . LEU A 1 93 ? 17.691 61.010 18.546 1.00 30.56 93 LEU A CA 1
ATOM 683 C C . LEU A 1 93 ? 17.470 62.331 17.821 1.00 35.14 93 LEU A C 1
ATOM 684 O O . LEU A 1 93 ? 18.432 62.990 17.486 1.00 37.23 93 LEU A O 1
ATOM 689 N N . GLU A 1 94 ? 16.225 62.722 17.552 1.00 36.92 94 GLU A N 1
ATOM 690 C CA . GLU A 1 94 ? 15.998 63.983 16.817 1.00 35.20 94 GLU A CA 1
ATOM 691 C C . GLU A 1 94 ? 15.434 65.028 17.764 1.00 42.23 94 GLU A C 1
ATOM 692 O O . GLU A 1 94 ? 14.778 64.706 18.734 1.00 44.92 94 GLU A O 1
ATOM 698 N N . VAL A 1 95 ? 15.697 66.288 17.457 1.00 44.36 95 VAL A N 1
ATOM 699 C CA . VAL A 1 95 ? 15.057 67.363 18.213 1.00 50.57 95 VAL A CA 1
ATOM 700 C C . VAL A 1 95 ? 15.007 68.640 17.363 1.00 56.26 95 VAL A C 1
ATOM 701 O O . VAL A 1 95 ? 15.980 69.006 16.676 1.00 47.71 95 VAL A O 1
ATOM 705 N N . PRO A 1 96 ? 13.831 69.281 17.328 1.00 63.44 96 PRO A N 1
ATOM 706 C CA . PRO A 1 96 ? 13.678 70.463 16.472 1.00 70.65 96 PRO A CA 1
ATOM 707 C C . PRO A 1 96 ? 14.484 71.637 17.031 1.00 74.54 96 PRO A C 1
ATOM 708 O O . PRO A 1 96 ? 14.371 71.906 18.228 1.00 66.97 96 PRO A O 1
ATOM 712 N N . PRO A 1 97 ? 15.308 72.290 16.185 1.00 78.22 97 PRO A N 1
ATOM 713 C CA . PRO A 1 97 ? 16.183 73.385 16.621 1.00 85.68 97 PRO A CA 1
ATOM 714 C C . PRO A 1 97 ? 15.413 74.652 17.017 1.00 87.35 97 PRO A C 1
ATOM 715 O O . PRO A 1 97 ? 14.300 74.876 16.546 1.00 87.13 97 PRO A O 1
ATOM 719 N N . LEU A 1 109 ? 13.167 77.364 25.756 1.00 82.27 109 LEU A N 1
ATOM 720 C CA . LEU A 1 109 ? 12.099 76.879 26.630 1.00 83.44 109 LEU A CA 1
ATOM 721 C C . LEU A 1 109 ? 12.192 75.365 26.849 1.00 86.73 109 LEU A C 1
ATOM 722 O O . LEU A 1 109 ? 13.240 74.857 27.257 1.00 88.62 109 LEU A O 1
ATOM 724 N N . LEU A 1 110 ? 11.088 74.659 26.589 1.00 83.87 110 LEU A N 1
ATOM 725 C CA . LEU A 1 110 ? 11.010 73.194 26.690 1.00 76.31 110 LEU A CA 1
ATOM 726 C C . LEU A 1 110 ? 10.648 72.596 25.323 1.00 70.97 110 LEU A C 1
ATOM 727 O O . LEU A 1 110 ? 9.976 73.238 24.516 1.00 64.96 110 LEU A O 1
ATOM 729 N N . GLN A 1 111 ? 11.082 71.369 25.056 1.00 67.66 111 GLN A N 1
ATOM 730 C CA . GLN A 1 111 ? 10.943 70.838 23.701 1.00 64.59 111 GLN A CA 1
ATOM 731 C C . GLN A 1 111 ? 10.886 69.311 23.675 1.00 64.28 111 GLN A C 1
ATOM 732 O O . GLN A 1 111 ? 11.625 68.653 24.401 1.00 55.08 111 GLN A O 1
ATOM 738 N N . LEU A 1 112 ? 10.021 68.756 22.824 1.00 59.11 112 LEU A N 1
ATOM 739 C CA . LEU A 1 112 ? 9.891 67.307 22.706 1.00 60.82 112 LEU A CA 1
ATOM 740 C C . LEU A 1 112 ? 10.912 66.799 21.687 1.00 61.77 112 LEU A C 1
ATOM 741 O O . LEU A 1 112 ? 11.271 67.509 20.743 1.00 63.98 112 LEU A O 1
ATOM 743 N N . ALA A 1 113 ? 11.405 65.582 21.903 1.00 55.57 113 ALA A N 1
ATOM 744 C CA . ALA A 1 113 ? 12.407 64.988 21.021 1.00 57.60 113 ALA A CA 1
ATOM 745 C C . ALA A 1 113 ? 12.071 63.503 20.825 1.00 44.74 113 ALA A C 1
ATOM 746 O O . ALA A 1 113 ? 11.266 62.956 21.563 1.00 47.76 113 ALA A O 1
ATOM 748 N N . PHE A 1 114 ? 12.664 62.837 19.837 1.00 44.61 114 PHE A N 1
ATOM 749 C CA . PHE A 1 114 ? 12.306 61.434 19.595 1.00 41.16 114 PHE A CA 1
ATOM 750 C C . PHE A 1 114 ? 13.512 60.543 19.297 1.00 39.05 114 PHE A C 1
ATOM 751 O O . PHE A 1 114 ? 14.443 60.961 18.631 1.00 40.40 114 PHE A O 1
ATOM 759 N N . ARG A 1 115 ? 13.474 59.298 19.778 1.00 34.82 115 ARG A N 1
ATOM 760 C CA . ARG A 1 115 ? 14.605 58.414 19.668 1.00 33.45 115 ARG A CA 1
ATOM 761 C C . ARG A 1 115 ? 14.205 57.092 19.025 1.00 33.80 115 ARG A C 1
ATOM 762 O O . ARG A 1 115 ? 13.182 56.496 19.386 1.00 37.69 115 ARG A O 1
ATOM 770 N N . THR A 1 116 ? 15.036 56.609 18.096 1.00 34.62 116 THR A N 1
ATOM 771 C CA . THR A 1 116 ? 14.822 55.328 17.457 1.00 36.00 116 THR A CA 1
ATOM 772 C C . THR A 1 116 ? 16.127 54.538 17.548 1.00 33.58 116 THR A C 1
ATOM 773 O O . THR A 1 116 ? 17.194 55.116 17.594 1.00 35.46 116 THR A O 1
ATOM 777 N N . ARG A 1 117 ? 16.032 53.220 17.628 1.00 32.08 117 ARG A N 1
ATOM 778 C CA . ARG A 1 117 ? 17.225 52.367 17.737 1.00 32.68 117 ARG A CA 1
ATOM 779 C C . ARG A 1 117 ? 17.061 51.191 16.787 1.00 34.66 117 ARG A C 1
ATOM 780 O O . ARG A 1 117 ? 15.963 50.655 16.692 1.00 34.10 117 ARG A O 1
ATOM 788 N N . ILE A 1 118 ? 18.150 50.753 16.147 1.00 27.82 118 ILE A N 1
ATOM 789 C CA . ILE A 1 118 ? 18.188 49.476 15.413 1.00 24.31 118 ILE A CA 1
ATOM 790 C C . ILE A 1 118 ? 19.408 48.698 15.834 1.00 23.20 118 ILE A C 1
ATOM 791 O O . ILE A 1 118 ? 20.346 49.253 16.393 1.00 25.43 118 ILE A O 1
ATOM 796 N N . LYS A 1 119 ? 19.382 47.389 15.624 1.00 22.77 119 LYS A N 1
ATOM 797 C CA . LYS A 1 119 ? 20.512 46.536 16.026 1.00 21.38 119 LYS A CA 1
ATOM 798 C C . LYS A 1 119 ? 21.676 46.633 15.055 1.00 21.28 119 LYS A C 1
ATOM 799 O O . LYS A 1 119 ? 21.492 46.692 13.823 1.00 22.02 119 LYS A O 1
ATOM 805 N N . LEU A 1 120 ? 22.867 46.599 15.637 1.00 20.38 120 LEU A N 1
ATOM 806 C CA . LEU A 1 120 ? 24.104 46.421 14.848 1.00 22.13 120 LEU A CA 1
ATOM 807 C C . LEU A 1 120 ? 24.715 45.087 15.267 1.00 21.37 120 LEU A C 1
ATOM 808 O O . LEU A 1 120 ? 24.919 44.821 16.453 1.00 21.29 120 LEU A O 1
ATOM 813 N N . PHE A 1 121 ? 24.972 44.207 14.305 1.00 18.23 121 PHE A N 1
ATOM 814 C CA . PHE A 1 121 ? 25.606 42.933 14.631 1.00 16.96 121 PHE A CA 1
ATOM 815 C C . PHE A 1 121 ? 27.031 42.985 14.179 1.00 21.17 121 PHE A C 1
ATOM 816 O O . PHE A 1 121 ? 27.290 43.124 12.955 1.00 20.59 121 PHE A O 1
ATOM 824 N N . TYR A 1 122 ? 27.942 42.880 15.142 1.00 17.82 122 TYR A N 1
ATOM 825 C CA . TYR A 1 122 ? 29.372 42.785 14.833 1.00 17.13 122 TYR A CA 1
ATOM 826 C C . TYR A 1 122 ? 29.697 41.317 14.546 1.00 20.04 122 TYR A C 1
ATOM 827 O O . TYR A 1 122 ? 29.484 40.442 15.409 1.00 20.03 122 TYR A O 1
ATOM 836 N N . ARG A 1 123 ? 30.185 41.030 13.309 1.00 18.33 123 ARG A N 1
ATOM 837 C CA . ARG A 1 123 ? 30.341 39.661 12.853 1.00 17.50 123 ARG A CA 1
ATOM 838 C C . ARG A 1 123 ? 31.818 39.408 12.527 1.00 18.20 123 ARG A C 1
ATOM 839 O O . ARG A 1 123 ? 32.317 39.837 11.486 1.00 19.44 123 ARG A O 1
ATOM 847 N N . PRO A 1 124 ? 32.528 38.712 13.424 1.00 18.56 124 PRO A N 1
ATOM 848 C CA . PRO A 1 124 ? 33.892 38.289 13.065 1.00 19.89 124 PRO A CA 1
ATOM 849 C C . PRO A 1 124 ? 33.874 37.457 11.792 1.00 18.72 124 PRO A C 1
ATOM 850 O O . PRO A 1 124 ? 32.974 36.646 11.588 1.00 20.78 124 PRO A O 1
ATOM 854 N N . ASP A 1 125 ? 34.888 37.649 10.964 1.00 21.97 125 ASP A N 1
ATOM 855 C CA . ASP A 1 125 ? 35.013 36.837 9.758 1.00 23.06 125 ASP A CA 1
ATOM 856 C C . ASP A 1 125 ? 35.291 35.387 10.151 1.00 21.73 125 ASP A C 1
ATOM 857 O O . ASP A 1 125 ? 35.953 35.135 11.175 1.00 23.75 125 ASP A O 1
ATOM 862 N N . GLY A 1 126 ? 34.863 34.459 9.298 1.00 21.02 126 GLY A N 1
ATOM 863 C CA . GLY A 1 126 ? 35.211 33.067 9.438 1.00 23.19 126 GLY A CA 1
ATOM 864 C C . GLY A 1 126 ? 34.376 32.232 10.389 1.00 22.12 126 GLY A C 1
ATOM 865 O O . GLY A 1 126 ? 34.805 31.120 10.715 1.00 24.84 126 GLY A O 1
ATOM 866 N N . LEU A 1 127 ? 33.214 32.716 10.763 1.00 20.79 127 LEU A N 1
ATOM 867 C CA . LEU A 1 127 ? 32.362 31.888 11.618 1.00 19.90 127 LEU A CA 1
ATOM 868 C C . LEU A 1 127 ? 31.797 30.695 10.858 1.00 22.95 127 LEU A C 1
ATOM 869 O O . LEU A 1 127 ? 31.553 30.764 9.637 1.00 23.34 127 LEU A O 1
ATOM 874 N N . LYS A 1 128 ? 31.632 29.587 11.584 1.00 22.49 128 LYS A N 1
ATOM 875 C CA . LYS A 1 128 ? 31.077 28.381 11.003 1.00 23.12 128 LYS A CA 1
ATOM 876 C C . LYS A 1 128 ? 29.643 28.615 10.535 1.00 20.84 128 LYS A C 1
ATOM 877 O O . LYS A 1 128 ? 28.847 29.220 11.241 1.00 23.44 128 LYS A O 1
ATOM 883 N N . GLY A 1 129 ? 29.328 28.112 9.350 1.00 23.92 129 GLY A N 1
ATOM 884 C CA . GLY A 1 129 ? 27.936 28.164 8.944 1.00 22.64 129 GLY A CA 1
ATOM 885 C C . GLY A 1 129 ? 27.553 29.540 8.427 1.00 22.69 129 GLY A C 1
ATOM 886 O O . GLY A 1 129 ? 28.3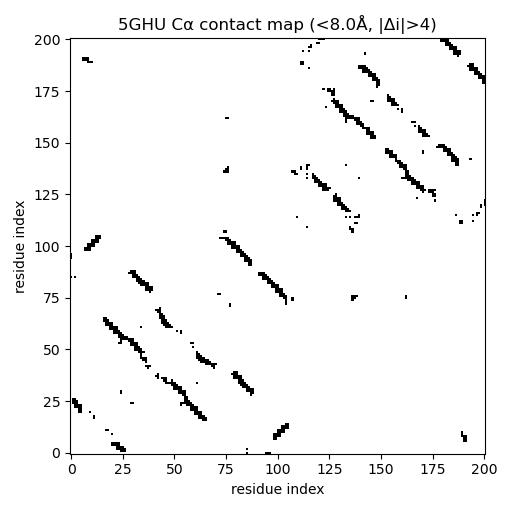64 30.469 8.305 1.00 23.08 129 GLY A O 1
ATOM 887 N N . ASN A 1 130 ? 26.268 29.676 8.141 1.00 20.22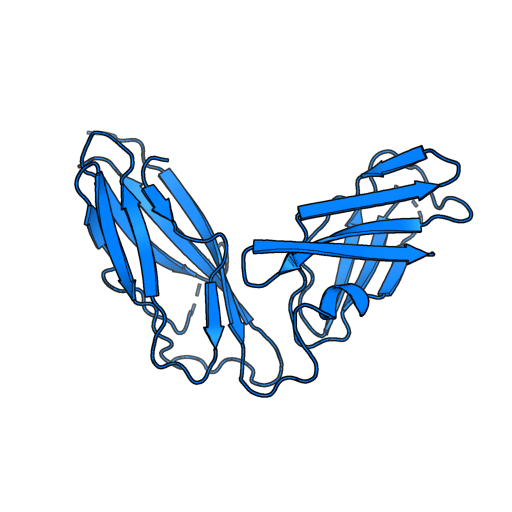 130 ASN A N 1
ATOM 888 C CA . ASN A 1 130 ? 25.745 30.909 7.600 1.00 20.65 130 ASN A CA 1
ATOM 889 C C . ASN A 1 130 ? 24.660 31.468 8.494 1.00 20.35 130 ASN A C 1
ATOM 890 O O . ASN A 1 130 ? 23.828 30.711 8.995 1.00 20.15 130 ASN A O 1
ATOM 895 N N . PRO A 1 131 ? 24.583 32.793 8.627 1.00 17.87 131 PRO A N 1
ATOM 896 C CA . PRO A 1 131 ? 23.587 33.337 9.581 1.00 15.69 131 PRO A CA 1
ATOM 897 C C . PRO A 1 131 ? 22.154 33.067 9.189 1.00 16.66 131 PRO A C 1
ATOM 898 O O . PRO A 1 131 ? 21.293 32.872 10.080 1.00 18.48 131 PRO A O 1
ATOM 902 N N . SER A 1 132 ? 21.835 32.993 7.917 1.00 17.80 132 SER A N 1
ATOM 903 C CA A SER A 1 132 ? 20.443 32.776 7.545 0.52 16.89 132 SER A CA 1
ATOM 904 C CA B SER A 1 132 ? 20.443 32.765 7.543 0.48 16.95 132 SER A CA 1
ATOM 905 C C . SER A 1 132 ? 19.996 31.342 7.817 1.00 18.52 132 SER A C 1
ATOM 906 O O . SER A 1 132 ? 18.784 31.050 7.792 1.00 19.32 132 SER A O 1
ATOM 911 N N . GLU A 1 133 ? 20.939 30.460 8.121 1.00 18.53 133 GLU A N 1
ATOM 912 C CA . GLU A 1 133 ? 20.638 29.083 8.453 1.00 17.09 133 GLU A CA 1
ATOM 913 C C . GLU A 1 133 ? 20.573 28.860 9.990 1.00 18.37 133 GLU A C 1
ATOM 914 O O . GLU A 1 133 ? 20.200 27.761 10.448 1.00 19.92 133 GLU A O 1
ATOM 920 N N . ALA A 1 134 ? 20.962 29.868 10.759 1.00 17.52 134 ALA A N 1
ATOM 921 C CA . ALA A 1 134 ? 20.975 29.672 12.189 1.00 15.10 134 ALA A CA 1
ATOM 922 C C . ALA A 1 134 ? 19.546 29.441 12.746 1.00 18.07 134 ALA A C 1
ATOM 923 O O . ALA A 1 134 ? 19.410 28.680 13.670 1.00 16.64 134 ALA A O 1
ATOM 925 N N . PRO A 1 135 ? 18.523 30.091 12.173 1.00 18.62 135 PRO A N 1
ATOM 926 C CA . PRO A 1 135 ? 17.184 29.817 12.749 1.00 17.11 135 PRO A CA 1
ATOM 927 C C . PRO A 1 135 ? 16.830 28.347 12.626 1.00 18.26 135 PRO A C 1
ATOM 928 O O . PRO A 1 135 ? 16.163 27.795 13.539 1.00 17.50 135 PRO A O 1
ATOM 932 N N . LEU A 1 136 ? 17.183 27.683 11.506 1.00 18.21 136 LEU A N 1
ATOM 933 C CA . LEU A 1 136 ? 16.918 26.251 11.334 1.00 17.97 136 LEU A CA 1
ATOM 934 C C . LEU A 1 136 ? 17.647 25.407 12.367 1.00 19.40 136 LEU A C 1
ATOM 935 O O . LEU A 1 136 ? 17.235 24.303 12.696 1.00 21.75 136 LEU A O 1
ATOM 940 N N . ALA A 1 137 ? 18.821 25.903 12.824 1.00 15.88 137 ALA A N 1
ATOM 941 C CA . ALA A 1 137 ? 19.613 25.163 13.794 1.00 16.74 137 ALA A CA 1
ATOM 942 C C . ALA A 1 137 ? 19.113 25.235 15.216 1.00 18.56 137 ALA A C 1
ATOM 943 O O . ALA A 1 137 ? 19.520 24.414 16.042 1.00 18.99 137 ALA A O 1
ATOM 945 N N . LEU A 1 138 ? 18.232 26.179 15.491 1.00 17.57 138 LEU A N 1
ATOM 946 C CA . LEU A 1 138 ? 17.655 26.274 16.868 1.00 17.15 138 LEU A CA 1
ATOM 947 C C . LEU A 1 138 ? 16.939 25.002 17.254 1.00 18.57 138 LEU A C 1
ATOM 948 O O . LEU A 1 138 ? 16.237 24.357 16.420 1.00 19.58 138 LEU A O 1
ATOM 953 N N . LYS A 1 139 ? 17.110 24.629 18.531 1.00 17.34 139 LYS A N 1
ATOM 954 C CA . LYS A 1 139 ? 16.352 23.499 19.073 1.00 18.68 139 LYS A CA 1
ATOM 955 C C . LYS A 1 139 ? 15.308 24.005 20.045 1.00 19.82 139 LYS A C 1
ATOM 956 O O . LYS A 1 139 ? 15.582 24.839 20.913 1.00 20.82 139 LYS A O 1
ATOM 962 N N . TRP A 1 140 ? 14.110 23.454 19.910 1.00 17.79 140 TRP A N 1
ATOM 963 C CA . TRP A 1 140 ? 12.976 23.893 20.710 1.00 18.94 140 TRP A CA 1
ATOM 964 C C . TRP A 1 140 ? 12.454 22.826 21.633 1.00 19.52 140 TRP A C 1
ATOM 965 O O . TRP A 1 140 ? 12.356 21.646 21.269 1.00 20.73 140 TRP A O 1
ATOM 976 N N . PHE A 1 141 ? 12.123 23.233 22.862 1.00 19.76 141 PHE A N 1
ATOM 977 C CA . PHE A 1 141 ? 11.634 22.332 23.919 1.00 19.92 141 PHE A CA 1
ATOM 978 C C . PHE A 1 141 ? 10.526 22.950 24.724 1.00 22.87 141 PHE A C 1
ATOM 979 O O . PHE A 1 141 ? 10.513 24.172 24.932 1.00 22.00 141 PHE A O 1
ATOM 987 N N . TRP A 1 142 ? 9.598 22.102 25.207 1.00 23.51 142 TRP A N 1
ATOM 988 C CA . TRP A 1 142 ? 8.636 22.575 26.163 1.00 25.58 142 TRP A CA 1
ATOM 989 C C . TRP A 1 142 ? 9.407 22.928 27.400 1.00 31.90 142 TRP A C 1
ATOM 990 O O . TRP A 1 142 ? 10.346 22.205 27.782 1.00 33.53 142 TRP A O 1
ATOM 1001 N N . SER A 1 143 ? 8.979 24.006 28.040 1.00 28.27 143 SER A N 1
ATOM 1002 C CA . SER A 1 143 ? 9.551 24.481 29.280 1.00 35.30 143 SER A CA 1
ATOM 1003 C C . SER A 1 143 ? 8.373 24.482 30.256 1.00 53.55 143 SER A C 1
ATOM 1004 O O . SER A 1 143 ? 7.314 25.034 29.942 1.00 64.59 143 SER A O 1
ATOM 1007 N N . GLY A 1 144 ? 8.532 23.820 31.391 1.00 60.53 144 GLY A N 1
ATOM 1008 C CA . GLY A 1 144 ? 7.396 23.509 32.255 1.00 71.02 144 GLY A CA 1
ATOM 1009 C C . GLY A 1 144 ? 7.183 24.489 33.384 1.00 77.12 144 GLY A C 1
ATOM 1010 O O . GLY A 1 144 ? 8.097 25.233 33.733 1.00 81.80 144 GLY A O 1
ATOM 1011 N N . SER A 1 145 ? 5.983 24.502 33.965 1.00 83.58 145 SER A N 1
ATOM 1012 C CA . SER A 1 145 ? 4.883 23.614 33.593 1.00 77.54 145 SER A CA 1
ATOM 1013 C C . SER A 1 145 ? 4.122 24.156 32.390 1.00 74.68 145 SER A C 1
ATOM 1014 O O . SER A 1 145 ? 4.047 25.369 32.190 1.00 73.60 145 SER A O 1
ATOM 1017 N N . LYS A 1 148 ? 1.282 27.592 32.636 1.00 49.94 148 LYS A N 1
ATOM 1018 C CA . LYS A 1 148 ? 1.893 28.814 32.144 1.00 54.48 148 LYS A CA 1
ATOM 1019 C C . LYS A 1 148 ? 2.928 28.396 31.091 1.00 55.32 148 LYS A C 1
ATOM 1020 O O . LYS A 1 148 ? 4.114 28.279 31.376 1.00 61.54 148 LYS A O 1
ATOM 1022 N N . ALA A 1 149 ? 2.453 28.123 29.883 1.00 58.67 149 ALA A N 1
ATOM 1023 C CA . ALA A 1 149 ? 3.280 27.449 28.885 1.00 45.39 149 ALA A CA 1
ATOM 1024 C C . ALA A 1 149 ? 4.403 28.321 28.396 1.00 35.25 149 ALA A C 1
ATOM 1025 O O . ALA A 1 149 ? 4.238 29.553 28.204 1.00 29.99 149 ALA A O 1
ATOM 1027 N N . SER A 1 150 ? 5.588 27.707 28.224 1.00 29.91 150 SER A N 1
ATOM 1028 C CA . SER A 1 150 ? 6.690 28.404 27.572 1.00 27.88 150 SER A CA 1
ATOM 1029 C C . SER A 1 150 ? 7.588 27.407 26.896 1.00 25.24 150 SER A C 1
ATOM 1030 O O . SER A 1 150 ? 7.470 26.222 27.147 1.00 27.87 150 SER A O 1
ATOM 1033 N N . LEU A 1 151 ? 8.480 27.921 26.043 1.00 24.27 151 LEU A N 1
ATOM 1034 C CA . LEU A 1 151 ? 9.403 27.103 25.284 1.00 23.03 151 LEU A CA 1
ATOM 1035 C C . LEU A 1 151 ? 10.797 27.476 25.704 1.00 23.17 151 LEU A C 1
ATOM 1036 O O . LEU A 1 151 ? 11.092 28.654 25.887 1.00 24.87 151 LEU A O 1
ATOM 1041 N N . ARG A 1 152 ? 11.645 26.466 25.816 1.00 20.50 152 ARG A N 1
ATOM 1042 C CA . ARG A 1 152 ? 13.082 26.737 25.956 1.00 19.06 152 ARG A CA 1
ATOM 1043 C C . ARG A 1 152 ? 13.733 26.519 24.595 1.00 19.34 152 ARG A C 1
ATOM 1044 O O . ARG A 1 152 ? 13.486 25.497 23.924 1.00 21.19 152 ARG A O 1
ATOM 1052 N N . VAL A 1 153 ? 14.523 27.481 24.176 1.00 17.15 153 VAL A N 1
ATOM 1053 C CA . VAL A 1 153 ? 15.081 27.484 22.833 1.00 16.28 153 VAL A CA 1
ATOM 1054 C C . VAL A 1 153 ? 16.607 27.542 22.983 1.00 19.82 153 VAL A C 1
ATOM 1055 O O . VAL A 1 153 ? 17.113 28.318 23.797 1.00 19.79 153 VAL A O 1
ATOM 1059 N N . THR A 1 154 ? 17.301 26.691 22.232 1.00 17.52 154 THR A N 1
ATOM 1060 C CA . THR A 1 154 ? 18.775 26.601 22.342 1.00 15.68 154 THR A CA 1
ATOM 1061 C C . THR A 1 154 ? 19.372 26.938 20.997 1.00 18.03 154 THR A C 1
ATOM 1062 O O . THR A 1 154 ? 18.980 26.349 19.994 1.00 18.40 154 THR A O 1
ATOM 1066 N N . ASN A 1 155 ? 20.334 27.857 21.010 1.00 15.97 155 ASN A N 1
ATOM 1067 C CA . ASN A 1 155 ? 21.049 28.292 19.786 1.00 16.03 155 ASN A CA 1
ATOM 1068 C C . ASN A 1 155 ? 22.458 27.742 19.806 1.00 16.46 155 ASN A C 1
ATOM 1069 O O . ASN A 1 155 ? 23.262 28.227 20.599 1.00 17.11 155 ASN A O 1
ATOM 1074 N N . PRO A 1 156 ? 22.737 26.753 18.995 1.00 16.01 156 PRO A N 1
ATOM 1075 C CA . PRO A 1 156 ? 24.073 26.115 18.973 1.00 17.40 156 PRO A CA 1
ATOM 1076 C C . PRO A 1 156 ? 25.064 26.817 18.040 1.00 18.02 156 PRO A C 1
ATOM 1077 O O . PRO A 1 156 ? 26.183 26.280 17.855 1.00 20.54 156 PRO A O 1
ATOM 1081 N N . THR A 1 157 ? 24.667 27.962 17.514 1.00 17.14 157 THR A N 1
ATOM 1082 C CA . THR A 1 157 ? 25.472 28.616 16.441 1.00 15.84 157 THR A CA 1
ATOM 1083 C C . THR A 1 157 ? 26.202 29.858 16.996 1.00 17.02 157 THR A C 1
ATOM 1084 O O . THR A 1 157 ? 25.818 30.435 18.055 1.00 17.03 157 THR A O 1
ATOM 1088 N N . PRO A 1 158 ? 27.141 30.387 16.215 1.00 17.65 158 PRO A N 1
ATOM 1089 C CA . PRO A 1 158 ? 27.776 31.679 16.591 1.00 16.63 158 PRO A CA 1
ATOM 1090 C C . PRO A 1 158 ? 27.051 32.932 16.175 1.00 19.26 158 PRO A C 1
ATOM 1091 O O . PRO A 1 158 ? 27.595 34.018 16.316 1.00 17.50 158 PRO A O 1
ATOM 1095 N N . TYR A 1 159 ? 25.800 32.793 15.720 1.00 17.21 159 TYR A N 1
ATOM 1096 C CA . TYR A 1 159 ? 25.002 33.911 15.243 1.00 17.11 159 TYR A CA 1
ATOM 1097 C C . TYR A 1 159 ? 23.797 34.190 16.126 1.00 17.21 159 TYR A C 1
ATOM 1098 O O . TYR A 1 159 ? 23.184 33.253 16.666 1.00 17.58 159 TYR A O 1
ATOM 1107 N N . TYR A 1 160 ? 23.481 35.461 16.279 1.00 14.41 160 TYR A N 1
ATOM 1108 C CA . TYR A 1 160 ? 22.158 35.791 16.819 1.00 16.15 160 TYR A CA 1
ATOM 1109 C C . TYR A 1 160 ? 21.079 35.279 15.892 1.00 17.93 160 TYR A C 1
ATOM 1110 O O . TYR A 1 160 ? 21.227 35.279 14.640 1.00 17.79 160 TYR A O 1
ATOM 1119 N N . VAL A 1 161 ? 19.946 34.923 16.514 1.00 16.88 161 VAL A N 1
ATOM 1120 C CA . VAL A 1 161 ? 18.695 34.765 15.751 1.00 17.06 161 VAL A CA 1
ATOM 1121 C C . VAL A 1 161 ? 17.666 35.735 16.286 1.00 16.60 161 VAL A C 1
ATOM 1122 O O . VAL A 1 161 ? 17.445 35.837 17.499 1.00 17.98 161 VAL A O 1
ATOM 1126 N N . SER A 1 162 ? 17.043 36.483 15.344 1.00 16.90 162 SER A N 1
ATOM 1127 C CA . SER A 1 162 ? 16.031 37.510 15.670 1.00 17.08 162 SER A CA 1
ATOM 1128 C C . SER A 1 162 ? 14.736 37.111 14.976 1.00 18.22 162 SER A C 1
ATOM 1129 O O . SER A 1 162 ? 14.793 36.543 13.883 1.00 20.27 162 SER A O 1
ATOM 1132 N N . PHE A 1 163 ? 13.602 37.435 15.588 1.00 18.72 163 PHE A N 1
ATOM 1133 C CA . PHE A 1 163 ? 12.309 37.043 14.988 1.00 18.31 163 PHE A CA 1
ATOM 1134 C C . PHE A 1 163 ? 11.373 38.217 14.786 1.00 17.93 163 PHE A C 1
ATOM 1135 O O . PHE A 1 163 ? 11.336 39.164 15.595 1.00 22.18 163 PHE A O 1
ATOM 1143 N N . SER A 1 164 ? 10.521 38.102 13.770 1.00 18.40 164 SER A N 1
ATOM 1144 C CA . SER A 1 164 ? 9.420 39.063 13.682 1.00 18.10 164 SER A CA 1
ATOM 1145 C C . SER A 1 164 ? 8.179 38.496 14.351 1.00 22.36 164 SER A C 1
ATOM 1146 O O . SER A 1 164 ? 7.413 39.255 14.921 1.00 24.05 164 SER A O 1
ATOM 1149 N N . SER A 1 165 ? 7.985 37.177 14.312 1.00 20.00 165 SER A N 1
ATOM 1150 C CA . SER A 1 165 ? 6.791 36.555 14.947 1.00 17.86 165 SER A CA 1
ATOM 1151 C C . SER A 1 165 ? 6.966 35.045 14.986 1.00 18.92 165 SER A C 1
ATOM 1152 O O . SER A 1 165 ? 7.863 34.496 14.305 1.00 19.88 165 SER A O 1
ATOM 1155 N N . GLY A 1 166 ? 6.125 34.380 15.782 1.00 20.21 166 GLY A N 1
ATOM 1156 C CA . GLY A 1 166 ? 6.166 32.940 15.834 1.00 18.87 166 GLY A CA 1
ATOM 1157 C C . GLY A 1 166 ? 4.955 32.484 16.601 1.00 19.05 166 GLY A C 1
ATOM 1158 O O . GLY A 1 166 ? 4.312 33.266 17.305 1.00 20.40 166 GLY A O 1
ATOM 1159 N N . ASP A 1 167 ? 4.617 31.217 16.451 1.00 20.38 167 ASP A N 1
ATOM 1160 C CA . ASP A 1 167 ? 3.487 30.664 17.206 1.00 19.44 167 ASP A CA 1
ATOM 1161 C C . ASP A 1 167 ? 3.662 29.163 17.402 1.00 21.36 167 ASP A C 1
ATOM 1162 O O . ASP A 1 167 ? 4.466 28.477 16.721 1.00 21.18 167 ASP A O 1
ATOM 1167 N N . LEU A 1 168 ? 2.890 28.645 18.333 1.00 22.22 168 LEU A N 1
ATOM 1168 C CA . LEU A 1 168 ? 2.795 27.225 18.591 1.00 22.88 168 LEU A CA 1
ATOM 1169 C C . LEU A 1 168 ? 1.407 26.768 18.171 1.00 25.46 168 LEU A C 1
ATOM 1170 O O . LEU A 1 168 ? 0.454 27.475 18.429 1.00 25.95 168 LEU A O 1
ATOM 1175 N N . GLU A 1 169 ? 1.331 25.639 17.478 1.00 23.34 169 GLU A N 1
ATOM 1176 C CA . GLU A 1 169 ? 0.038 25.103 17.033 1.00 25.49 169 GLU A CA 1
ATOM 1177 C C . GLU A 1 169 ? -0.161 23.712 17.564 1.00 28.78 169 GLU A C 1
ATOM 1178 O O . GLU A 1 169 ? 0.744 22.894 17.551 1.00 26.98 169 GLU A O 1
ATOM 1184 N N . ALA A 1 170 ? -1.379 23.437 17.990 1.00 25.57 170 ALA A N 1
ATOM 1185 C CA . ALA A 1 170 ? -1.733 22.096 18.421 1.00 30.22 170 ALA A CA 1
ATOM 1186 C C . ALA A 1 170 ? -3.223 21.892 18.258 1.00 34.24 170 ALA A C 1
ATOM 1187 O O . ALA A 1 170 ? -3.990 22.711 18.734 1.00 31.65 170 ALA A O 1
ATOM 1189 N N . SER A 1 171 ? -3.605 20.795 17.607 1.00 33.52 171 SER A N 1
ATOM 1190 C CA . SER A 1 171 ? -5.011 20.451 17.443 1.00 32.62 171 SER A CA 1
ATOM 1191 C C . SER A 1 171 ? -5.779 21.618 16.816 1.00 32.74 171 SER A C 1
ATOM 1192 O O . SER A 1 171 ? -6.929 21.874 17.223 1.00 38.06 171 SER A O 1
ATOM 1195 N N . GLY A 1 172 ? -5.136 22.312 15.894 1.00 34.59 172 GLY A N 1
ATOM 1196 C CA . GLY A 1 172 ? -5.749 23.369 15.106 1.00 36.83 172 GLY A CA 1
ATOM 1197 C C . GLY A 1 172 ? -5.838 24.719 15.783 1.00 39.51 172 GLY A C 1
ATOM 1198 O O . GLY A 1 172 ? -6.376 25.679 15.221 1.00 36.85 172 GLY A O 1
ATOM 1199 N N . LYS A 1 173 ? -5.339 24.808 17.015 1.00 32.83 173 LYS A N 1
ATOM 1200 C CA . LYS A 1 173 ? -5.379 26.058 17.729 1.00 29.86 173 LYS A CA 1
ATOM 1201 C C . LYS A 1 173 ? -3.989 26.645 17.663 1.00 33.77 173 LYS A C 1
ATOM 1202 O O . LYS A 1 173 ? -2.984 25.914 17.739 1.00 32.86 173 LYS A O 1
ATOM 1208 N N . ARG A 1 174 ? -3.914 27.952 17.490 1.00 26.18 174 ARG A N 1
ATOM 1209 C CA . ARG A 1 174 ? -2.616 28.622 17.375 1.00 24.75 174 ARG A CA 1
ATOM 1210 C C . ARG A 1 174 ? -2.401 29.587 18.531 1.00 24.76 174 ARG A C 1
ATOM 1211 O O . ARG A 1 174 ? -3.351 30.298 18.934 1.00 25.73 174 ARG A O 1
ATOM 1219 N N . TYR A 1 175 ? -1.178 29.568 19.099 1.00 24.83 175 TYR A N 1
ATOM 1220 C CA . TYR A 1 175 ? -0.849 30.363 20.259 1.00 26.67 175 TYR A CA 1
ATOM 1221 C C . TYR A 1 175 ? 0.401 31.155 19.956 1.00 23.95 175 TYR A C 1
ATOM 1222 O O . TYR A 1 175 ? 1.463 30.595 19.781 1.00 25.11 175 TYR A O 1
ATOM 1231 N N . PRO A 1 176 ? 0.277 32.464 19.897 1.00 23.71 176 PRO A N 1
ATOM 1232 C CA . PRO A 1 176 ? 1.449 33.281 19.593 1.00 22.32 176 PRO A CA 1
ATOM 1233 C C . PRO A 1 176 ? 2.530 33.084 20.626 1.00 23.51 176 PRO A C 1
ATOM 1234 O O . PRO A 1 176 ? 2.214 32.985 21.811 1.00 24.65 176 PRO A O 1
ATOM 1238 N N . ILE A 1 177 ? 3.772 33.057 20.149 1.00 20.97 177 ILE A N 1
ATOM 1239 C CA . ILE A 1 177 ? 4.936 33.045 21.024 1.00 19.66 177 ILE A CA 1
ATOM 1240 C C . ILE A 1 177 ? 5.447 34.477 21.218 1.00 22.57 177 ILE A C 1
ATOM 1241 O O . ILE A 1 177 ? 5.569 35.207 20.249 1.00 24.52 177 ILE A O 1
ATOM 1246 N N . ASP A 1 178 ? 5.774 34.861 22.452 1.00 23.74 178 ASP A N 1
ATOM 1247 C CA . ASP A 1 178 ? 6.471 36.124 22.712 1.00 23.17 178 ASP A CA 1
ATOM 1248 C C . ASP A 1 178 ? 7.931 35.948 22.313 1.00 23.04 178 ASP A C 1
ATOM 1249 O O . ASP A 1 178 ? 8.809 35.715 23.169 1.00 23.66 178 ASP A O 1
ATOM 1254 N N . VAL A 1 179 ? 8.178 35.987 21.014 1.00 19.82 179 VAL A N 1
ATOM 1255 C CA . VAL A 1 179 ? 9.534 35.723 20.511 1.00 18.71 179 VAL A CA 1
ATOM 1256 C C . VAL A 1 179 ? 10.539 36.732 21.045 1.00 23.45 179 VAL A C 1
ATOM 1257 O O . VAL A 1 179 ? 10.220 37.910 21.235 1.00 23.97 179 VAL A O 1
ATOM 1261 N N . LYS A 1 180 ? 11.765 36.245 21.257 1.00 20.62 180 LYS A N 1
ATOM 1262 C CA . LYS A 1 180 ? 12.874 37.071 21.759 1.00 19.89 180 LYS A CA 1
ATOM 1263 C C . LYS A 1 180 ? 14.062 36.742 20.910 1.00 18.88 180 LYS A C 1
ATOM 1264 O O . LYS A 1 180 ? 14.213 35.615 20.467 1.00 20.57 180 LYS A O 1
ATOM 1270 N N . MET A 1 181 ? 14.956 37.731 20.778 1.00 19.75 181 MET A N 1
ATOM 1271 C CA . MET A 1 181 ? 16.249 37.441 20.171 1.00 17.03 181 MET A CA 1
ATOM 1272 C C . MET A 1 181 ? 17.029 36.432 21.013 1.00 18.81 181 MET A C 1
ATOM 1273 O O . MET A 1 181 ? 17.021 36.514 22.257 1.00 21.23 181 MET A O 1
ATOM 1278 N N . ILE A 1 182 ? 17.720 35.512 20.348 1.00 16.01 182 ILE A N 1
ATOM 1279 C CA . ILE A 1 182 ? 18.523 34.521 21.076 1.00 14.61 182 ILE A CA 1
ATOM 1280 C C . ILE A 1 182 ? 20.000 34.633 20.656 1.00 15.50 182 ILE A C 1
ATOM 1281 O O . ILE A 1 182 ? 20.332 34.634 19.476 1.00 17.63 182 ILE A O 1
ATOM 1286 N N . ALA A 1 183 ? 20.814 34.890 21.663 1.00 16.61 183 ALA A N 1
ATOM 1287 C CA . ALA A 1 183 ? 22.262 35.093 21.434 1.00 16.07 183 ALA A CA 1
ATOM 1288 C C . ALA A 1 183 ? 22.969 33.830 21.008 1.00 16.52 183 ALA A C 1
ATOM 1289 O O . ALA A 1 183 ? 22.513 32.708 21.254 1.00 17.50 183 ALA A O 1
ATOM 1291 N N . PRO A 1 184 ? 24.160 33.997 20.403 1.00 16.01 184 PRO A N 1
ATOM 1292 C CA . PRO A 1 184 ? 24.999 32.824 20.068 1.00 15.56 184 PRO A CA 1
ATOM 1293 C C . PRO A 1 184 ? 25.192 31.927 21.271 1.00 16.25 184 PRO A C 1
ATOM 1294 O O . PRO A 1 184 ? 25.374 32.425 22.421 1.00 18.01 184 PRO A O 1
ATOM 1298 N N . PHE A 1 185 ? 25.168 30.617 21.015 1.00 16.95 185 PHE A N 1
ATOM 1299 C CA . PHE A 1 185 ? 25.616 29.662 22.079 1.00 15.12 185 PHE A CA 1
ATOM 1300 C C . PHE A 1 185 ? 24.899 29.859 23.396 1.00 15.37 185 PHE A C 1
ATOM 1301 O O . PHE A 1 185 ? 25.551 29.886 24.475 1.00 19.70 185 PHE A O 1
ATOM 1309 N N . SER A 1 186 ? 23.576 30.042 23.341 1.00 16.90 186 SER A N 1
ATOM 1310 C CA . SER A 1 186 ? 22.801 30.349 24.546 1.00 16.06 186 SER A CA 1
ATOM 1311 C C . SER A 1 186 ? 21.397 29.759 24.462 1.00 15.63 186 SER A C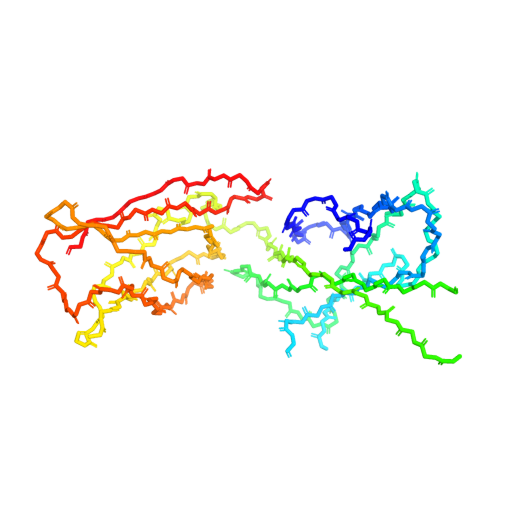 1
ATOM 1312 O O . SER A 1 186 ? 20.977 29.266 23.410 1.00 16.97 186 SER A O 1
ATOM 1315 N N . ASP A 1 187 ? 20.765 29.769 25.620 1.00 17.00 187 ASP A N 1
ATOM 1316 C CA . ASP A 1 187 ? 19.343 29.410 25.730 1.00 16.81 187 ASP A CA 1
ATOM 1317 C C . ASP A 1 187 ? 18.512 30.646 25.991 1.00 19.19 187 ASP A C 1
ATOM 1318 O O . ASP A 1 187 ? 18.984 31.604 26.638 1.00 21.28 187 ASP A O 1
ATOM 1323 N N . GLU A 1 188 ? 17.225 30.633 25.569 1.00 18.23 188 GLU A N 1
ATOM 1324 C CA . GLU A 1 188 ? 16.278 31.626 25.982 1.00 22.07 188 GLU A CA 1
ATOM 1325 C C . GLU A 1 188 ? 14.927 30.914 26.174 1.00 20.43 188 GLU A C 1
ATOM 1326 O O . GLU A 1 188 ? 14.620 30.026 25.388 1.00 23.40 188 GLU A O 1
ATOM 1332 N N . VAL A 1 189 ? 14.170 31.362 27.147 1.00 21.03 189 VAL A N 1
ATOM 1333 C CA . VAL A 1 189 ? 12.780 30.907 27.331 1.00 21.81 189 VAL A CA 1
ATOM 1334 C C . VAL A 1 189 ? 11.830 31.938 26.699 1.00 25.10 189 VAL A C 1
ATOM 1335 O O . VAL A 1 189 ? 11.998 33.152 26.875 1.00 24.13 189 VAL A O 1
ATOM 1339 N N . MET A 1 190 ? 10.808 31.449 25.975 1.00 20.48 190 MET A N 1
ATOM 1340 C CA . MET A 1 190 ? 9.877 32.357 25.320 1.00 20.76 190 MET A CA 1
ATOM 1341 C C . MET A 1 190 ? 8.504 31.896 25.717 1.00 21.71 190 MET A C 1
ATOM 1342 O O . MET A 1 190 ? 8.194 30.687 25.659 1.00 24.83 190 MET A O 1
ATOM 1347 N N . LYS A 1 191 ? 7.695 32.857 26.170 1.00 20.59 191 LYS A N 1
ATOM 1348 C CA . LYS A 1 191 ? 6.339 32.601 26.642 1.00 21.73 191 LYS A CA 1
ATOM 1349 C C . LYS A 1 191 ? 5.397 32.210 25.481 1.00 24.16 191 LYS A C 1
ATOM 1350 O O . LYS A 1 191 ? 5.538 32.698 24.358 1.00 23.52 191 LYS A O 1
ATOM 1356 N N . VAL A 1 192 ? 4.458 31.307 25.764 1.00 24.46 192 VAL A N 1
ATOM 1357 C CA . VAL A 1 192 ? 3.397 30.952 24.790 1.00 23.88 192 VAL A CA 1
ATOM 1358 C C . VAL A 1 192 ? 2.098 31.530 25.327 1.00 29.57 192 VAL A C 1
ATOM 1359 O O . VAL A 1 192 ? 1.662 31.192 26.431 1.00 31.97 192 VAL A O 1
ATOM 1363 N N . ASN A 1 193 ? 1.502 32.426 24.562 1.00 28.07 193 ASN A N 1
ATOM 1364 C CA . ASN A 1 193 ? 0.297 33.124 25.014 1.00 32.31 193 ASN A CA 1
ATOM 1365 C C . ASN A 1 193 ? -0.966 32.307 24.884 1.00 34.64 193 ASN A C 1
ATOM 1366 O O . ASN A 1 193 ? -1.261 31.764 23.831 1.00 34.57 193 ASN A O 1
ATOM 1371 N N . GLY A 1 194 ? -1.719 32.235 25.971 1.00 36.75 194 GLY A N 1
ATOM 1372 C CA . GLY A 1 194 ? -3.072 31.707 25.897 1.00 39.86 194 GLY A CA 1
ATOM 1373 C C . GLY A 1 194 ? -3.134 30.206 26.007 1.00 41.61 194 GLY A C 1
ATOM 1374 O O . GLY A 1 194 ? -4.150 29.603 25.703 1.00 47.21 194 GLY A O 1
ATOM 1375 N N . LEU A 1 195 ? -2.042 29.606 26.436 1.00 41.99 195 LEU A N 1
ATOM 1376 C CA . LEU A 1 195 ? -1.946 28.162 26.564 1.00 46.33 195 LEU A CA 1
ATOM 1377 C C . LEU A 1 195 ? -1.531 27.784 27.977 1.00 55.17 195 LEU A C 1
ATOM 1378 O O . LEU A 1 195 ? -0.475 28.220 28.463 1.00 53.29 195 LEU A O 1
ATOM 1383 N N . ASN A 1 196 ? -2.343 26.954 28.618 1.00 62.95 196 ASN A N 1
ATOM 1384 C CA . ASN A 1 196 ? -2.119 26.594 30.016 1.00 73.99 196 ASN A CA 1
ATOM 1385 C C . ASN A 1 196 ? -0.906 25.688 30.230 1.00 75.97 196 ASN A C 1
ATOM 1386 O O . ASN A 1 196 ? -0.058 25.972 31.075 1.00 82.74 196 ASN A O 1
ATOM 1388 N N . GLY A 1 197 ? -0.826 24.591 29.488 1.00 75.09 197 GLY A N 1
ATOM 1389 C CA . GLY A 1 197 ? 0.292 23.676 29.640 1.00 79.81 197 GLY A CA 1
ATOM 1390 C C . GLY A 1 197 ? 0.606 22.967 28.341 1.00 81.26 197 GLY A C 1
ATOM 1391 O O . GLY A 1 197 ? -0.105 23.168 2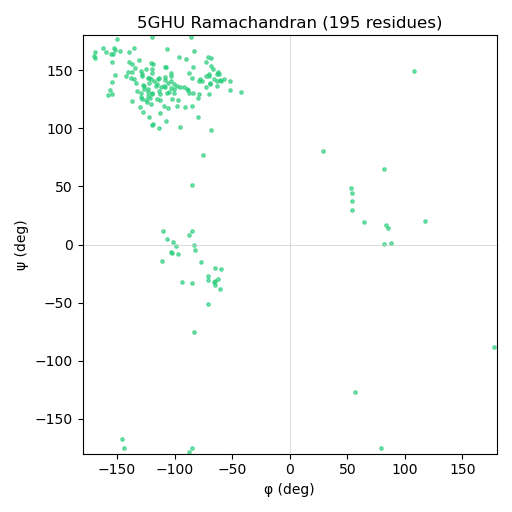7.355 1.00 89.12 197 GLY A O 1
ATOM 1392 N N . LYS A 1 198 ? 1.660 22.147 28.340 1.00 67.79 198 LYS A N 1
ATOM 1393 C CA . LYS A 1 198 ? 2.047 21.376 27.160 1.00 59.31 198 LYS A CA 1
ATOM 1394 C C . LYS A 1 198 ? 0.832 20.763 26.437 1.00 62.85 198 LYS A C 1
ATOM 1395 O O . LYS A 1 198 ? -0.067 20.175 27.043 1.00 71.53 198 LYS A O 1
ATOM 1397 N N . ALA A 1 199 ? 0.801 20.963 25.130 1.00 53.81 199 ALA A N 1
ATOM 1398 C CA . ALA A 1 199 ? -0.190 20.382 24.248 1.00 52.63 199 ALA A CA 1
ATOM 1399 C C . ALA A 1 199 ? 0.413 19.209 23.497 1.00 56.41 199 ALA A C 1
ATOM 1400 O O . ALA A 1 199 ? 1.603 19.216 23.173 1.00 49.25 199 ALA A O 1
ATOM 1402 N N . ASN A 1 200 ? -0.404 18.218 23.193 1.00 53.41 200 ASN A N 1
ATOM 1403 C CA . ASN A 1 200 ? 0.035 17.081 22.402 1.00 59.97 200 ASN A CA 1
ATOM 1404 C C . ASN A 1 200 ? 0.322 17.427 20.946 1.00 50.17 200 ASN A C 1
ATOM 1405 O O . ASN A 1 200 ? -0.436 18.167 20.301 1.00 46.02 200 ASN A O 1
ATOM 1410 N N . SER A 1 201 ? 1.409 16.859 20.437 1.00 42.07 201 SER A N 1
ATOM 1411 C CA . SER A 1 201 ? 1.805 16.967 19.039 1.00 41.76 201 SER A CA 1
ATOM 1412 C C . SER A 1 201 ? 1.870 18.408 18.569 1.00 37.17 201 SER A C 1
ATOM 1413 O O . SER A 1 201 ? 1.341 18.746 17.520 1.00 47.54 201 SER A O 1
ATOM 1416 N N . ALA A 1 202 ? 2.531 19.252 19.344 1.00 32.55 202 ALA A N 1
ATOM 1417 C CA . ALA A 1 202 ? 2.573 20.669 19.010 1.00 27.67 202 ALA A CA 1
ATOM 1418 C C . ALA A 1 202 ? 3.674 20.939 18.007 1.00 31.59 202 ALA A C 1
ATOM 1419 O O . ALA A 1 202 ? 4.701 20.221 17.961 1.00 31.01 202 ALA A O 1
ATOM 1421 N N . LYS A 1 203 ? 3.468 21.982 17.231 1.00 27.98 203 LYS A N 1
ATOM 1422 C CA . LYS A 1 203 ? 4.504 22.414 16.278 1.00 27.90 203 LYS A CA 1
ATOM 1423 C C . LYS A 1 203 ? 4.774 23.890 16.468 1.00 27.16 203 LYS A C 1
ATOM 1424 O O . LYS A 1 203 ? 3.852 24.682 16.673 1.00 28.46 203 LYS A O 1
ATOM 1430 N N . VAL A 1 204 ? 6.044 24.277 16.278 1.00 22.35 204 VAL A N 1
ATOM 1431 C CA . VAL A 1 204 ? 6.418 25.679 16.287 1.00 20.58 204 VAL A CA 1
ATOM 1432 C C . VAL A 1 204 ? 6.564 26.172 14.869 1.00 20.85 204 VAL A C 1
ATOM 1433 O O . VAL A 1 204 ? 7.057 25.436 14.004 1.00 22.43 204 VAL A O 1
ATOM 1437 N N . HIS A 1 205 ? 6.060 27.378 14.603 1.00 18.73 205 HIS A N 1
ATOM 1438 C CA . HIS A 1 205 ? 6.310 28.011 13.314 1.00 18.45 205 HIS A CA 1
ATOM 1439 C C . HIS A 1 205 ? 6.849 29.420 13.616 1.00 19.48 205 HIS A C 1
ATOM 1440 O O . HIS A 1 205 ? 6.410 30.051 14.575 1.00 20.91 205 HIS A O 1
ATOM 1447 N N . PHE A 1 206 ? 7.748 29.947 12.779 1.00 18.23 206 PHE A N 1
ATOM 1448 C CA . PHE A 1 206 ? 8.269 31.281 13.061 1.00 16.56 206 PHE A CA 1
ATOM 1449 C C . PHE A 1 206 ? 8.758 31.936 11.789 1.00 18.97 206 PHE A C 1
ATOM 1450 O O . PHE A 1 206 ? 8.952 31.288 10.738 1.00 19.26 206 PHE A O 1
ATOM 1458 N N . TYR A 1 207 ? 8.922 33.248 11.901 1.00 17.74 207 TYR A N 1
ATOM 1459 C CA . TYR A 1 207 ? 9.654 34.024 10.903 1.00 17.38 207 TYR A CA 1
ATOM 1460 C C . TYR A 1 207 ? 10.791 34.724 11.596 1.00 17.29 207 TYR A C 1
ATOM 1461 O O . TYR A 1 207 ? 10.598 35.620 12.429 1.00 18.16 207 TYR A O 1
ATOM 1470 N N . ALA A 1 208 ? 11.992 34.251 11.299 1.00 16.79 208 ALA A N 1
ATOM 1471 C CA . ALA A 1 208 ? 13.188 34.960 11.749 1.00 17.74 208 ALA A CA 1
ATOM 1472 C C . ALA A 1 208 ? 13.554 36.039 10.751 1.00 16.60 208 ALA A C 1
ATOM 1473 O O . ALA A 1 208 ? 12.874 36.231 9.745 1.00 18.57 208 ALA A O 1
ATOM 1475 N N . ILE A 1 209 ? 14.619 36.797 11.058 1.00 17.60 209 ILE A N 1
ATOM 1476 C CA . ILE A 1 209 ? 14.947 37.975 10.239 1.00 18.25 209 ILE A CA 1
ATOM 1477 C C . ILE A 1 209 ? 16.355 37.837 9.715 1.00 19.09 209 ILE A C 1
ATOM 1478 O O . ILE A 1 209 ? 17.271 37.547 10.466 1.00 20.45 209 ILE A O 1
ATOM 1483 N N . ASN A 1 210 ? 16.499 37.986 8.398 1.00 17.08 210 ASN A N 1
ATOM 1484 C CA . ASN A 1 210 ? 17.827 37.860 7.829 1.00 16.50 210 ASN A CA 1
ATOM 1485 C C . ASN A 1 210 ? 18.605 39.175 7.829 1.00 20.09 210 ASN A C 1
ATOM 1486 O O . ASN A 1 210 ? 18.175 40.197 8.373 1.00 18.73 210 ASN A O 1
ATOM 1491 N N . ASP A 1 211 ? 19.830 39.139 7.295 1.00 16.53 211 ASP A N 1
ATOM 1492 C CA . ASP A 1 211 ? 20.703 40.325 7.374 1.00 18.92 211 ASP A CA 1
ATOM 1493 C C . ASP A 1 211 ? 20.136 41.569 6.725 1.00 19.85 211 ASP A C 1
ATOM 1494 O O . ASP A 1 211 ? 20.585 42.705 7.002 1.00 21.44 211 ASP A O 1
ATOM 1499 N N . PHE A 1 212 ? 19.188 41.350 5.829 1.00 20.93 212 PHE A N 1
ATOM 1500 C CA . PHE A 1 212 ? 18.663 42.387 4.949 1.00 23.34 212 PHE A CA 1
ATOM 1501 C C . PHE A 1 212 ? 17.287 42.765 5.417 1.00 26.10 212 PHE A C 1
ATOM 1502 O O . PHE A 1 212 ? 16.590 43.553 4.730 1.00 31.24 212 PHE A O 1
ATOM 1510 N N . GLY A 1 213 ? 16.866 42.188 6.547 1.00 21.11 213 GLY A N 1
ATOM 1511 C CA . GLY A 1 213 ? 15.564 42.504 7.132 1.00 22.13 213 GLY A CA 1
ATOM 1512 C C . GLY A 1 213 ? 14.427 41.662 6.619 1.00 25.18 213 GLY A C 1
ATOM 1513 O O . GLY A 1 213 ? 13.280 41.868 7.095 1.00 27.59 213 GLY A O 1
ATOM 1514 N N . GLY A 1 214 ? 14.735 40.724 5.732 1.00 23.53 214 GLY A N 1
ATOM 1515 C CA . GLY A 1 214 ? 13.758 39.840 5.088 1.00 23.48 214 GLY A CA 1
ATOM 1516 C C . GLY A 1 214 ? 13.454 38.656 5.993 1.00 20.80 214 GLY A C 1
ATOM 1517 O O . GLY A 1 214 ? 14.134 38.422 6.996 1.00 23.78 214 GLY A O 1
ATOM 1518 N N . ALA A 1 215 ? 12.406 37.938 5.670 1.00 20.43 215 ALA A N 1
ATOM 1519 C CA . ALA A 1 215 ? 11.966 36.825 6.500 1.00 17.97 215 ALA A CA 1
ATOM 1520 C C . ALA A 1 215 ? 12.688 35.533 6.194 1.00 19.70 215 ALA A C 1
ATOM 1521 O O . ALA A 1 215 ? 12.996 35.218 5.011 1.00 23.96 215 ALA A O 1
ATOM 1523 N N . ILE A 1 216 ? 12.944 34.774 7.269 1.00 18.98 216 ILE A N 1
ATOM 1524 C CA . ILE A 1 216 ? 13.411 33.392 7.203 1.00 17.28 216 ILE A CA 1
ATOM 1525 C C . ILE A 1 216 ? 12.370 32.531 7.866 1.00 18.43 216 ILE A C 1
ATOM 1526 O O . ILE A 1 216 ? 12.241 32.509 9.108 1.00 18.54 216 ILE A O 1
ATOM 1531 N N . GLU A 1 217 ? 11.576 31.832 7.053 1.00 20.29 217 GLU A N 1
ATOM 1532 C CA . GLU A 1 217 ? 10.542 30.987 7.638 1.00 21.02 217 GLU A CA 1
ATOM 1533 C C . GLU A 1 217 ? 11.149 29.730 8.293 1.00 20.30 217 GLU A C 1
ATOM 1534 O O . GLU A 1 217 ? 12.129 29.170 7.755 1.00 23.82 217 GLU A O 1
ATOM 1540 N N . GLY A 1 218 ? 10.591 29.252 9.400 1.00 17.24 218 GLY A N 1
ATOM 1541 C CA . GLY A 1 218 ? 11.052 28.003 9.956 1.00 19.36 218 GLY A CA 1
ATOM 1542 C C . GLY A 1 218 ? 9.971 27.294 10.749 1.00 21.20 218 GLY A C 1
ATOM 1543 O O . GLY A 1 218 ? 8.903 27.868 10.973 1.00 21.33 218 GLY A O 1
ATOM 1544 N N . ASN A 1 219 ? 10.229 26.053 11.112 1.00 19.56 219 ASN A N 1
ATOM 1545 C CA . ASN A 1 219 ? 9.304 25.270 11.892 1.00 20.13 219 ASN A CA 1
ATOM 1546 C C . ASN A 1 219 ? 10.002 24.203 12.670 1.00 19.69 219 ASN A C 1
ATOM 1547 O O . ASN A 1 219 ? 11.145 23.797 12.302 1.00 23.65 219 ASN A O 1
ATOM 1552 N N . ALA A 1 220 ? 9.382 23.733 13.749 1.00 21.55 220 ALA A N 1
ATOM 1553 C CA . ALA A 1 220 ? 9.959 22.630 14.514 1.00 22.13 220 ALA A CA 1
ATOM 1554 C C . ALA A 1 220 ? 8.841 21.843 15.188 1.00 25.95 220 ALA A C 1
ATOM 1555 O O . ALA A 1 220 ? 7.803 22.397 15.515 1.00 33.44 220 ALA A O 1
ATOM 1557 N N . ARG A 1 221 ? 9.007 20.533 15.320 1.00 29.60 221 ARG A N 1
ATOM 1558 C CA . ARG A 1 221 ? 8.002 19.711 15.997 1.00 28.13 221 ARG A CA 1
ATOM 1559 C C . ARG A 1 221 ? 8.486 19.449 17.408 1.00 38.05 221 ARG A C 1
ATOM 1560 O O . ARG A 1 221 ? 9.653 19.126 17.618 1.00 34.21 221 ARG A O 1
ATOM 1562 N N . LEU A 1 222 ? 7.599 19.613 18.388 1.00 35.10 222 LEU A N 1
ATOM 1563 C CA . LEU A 1 222 ? 7.983 19.350 19.774 1.00 41.68 222 LEU A CA 1
ATOM 1564 C C . LEU A 1 222 ? 7.649 17.904 20.102 1.00 46.77 222 LEU A C 1
ATOM 1565 O O . LEU A 1 222 ? 8.089 17.413 21.138 1.00 63.55 222 LEU A O 1
#

B-factor: mean 35.54, std 17.06, range [14.41, 104.36]

GO terms:
  GO:0007155 cell adhesion (P, IMP)

Organism: Escherichia coli (strain K12) (NCBI:txid83333)

Nearest PDB structures (foldseek):
  5ghu-assembly1_A  TM=1.005E+00  e=1.899E-41  Escherichia coli K-12
  7szo-assembly2_I  TM=8.697E-01  e=3.709E-17  Escherichia coli
  3dsn-assembly1_A  TM=8.723E-01  e=9.537E-17  Yersinia pestis
  1p5u-assembly1_A  TM=8.350E-01  e=6.606E-17  Yersinia pestis
  1z9s-assembly1_A  TM=8.592E-01  e=5.678E-16  Yersinia pestis

Solvent-accessible surface area: 10832 Å² total; per-residue (Å²): 92,57,5,72,19,67,45,98,31,11,33,1,105,40,92,87,162,28,28,95,7,95,0,52,1,130,9,120,96,51,8,55,0,78,2,82,12,30,90,27,141,170,28,2,15,66,13,73,40,78,80,12,170,3,78,29,125,161,23,51,50,0,92,0,51,50,62,59,92,69,94,24,56,180,75,84,6,13,31,11,45,0,0,0,36,7,38,54,93,168,99,114,70,45,110,102,49,80,18,40,0,5,14,25,7,78,82,29,176,46,80,32,50,99,2,4,146,30,6,115,18,82,70,26,77,112,108,4,14,0,84,0,33,1,71,16,9,9,37,3,3,22,76,54,6,24,0,33,8,114,77,121,160,23,76,10,64,38,99,53,0,35,8,97,32,79,55,66,0,128,6,57,76,26,87,27,73,24,132,106,2,111,0,49,3,85,1,42,31,28,181,36,30,75,29,114,13,110,23,90,65

Radius of gyration: 19.75 Å; Cα contacts (8 Å, |Δi|>4): 517; chains: 1; bounding box: 45×60×31 Å

Sequence (201 aa):
MDIVISGTRRVIYKSDQKSVVNVRLENKGNNPLLVQSWLDTGDTVPFTATTPPVSRIDAKRGQTIKLMYTASTSLPKDRESVFWFNVLEVPPLLQLAFRTRIKLFYRPDGLKGNPSSEAPLALKWFWSGSKASLRVTNPTPYYVSFSSGDLEASGKRYPIDVKMIAPFSDEVMKVNGLNGKANSAKVHFYAINDFGGAIEGNARL

InterPro domains:
  IPR001829 Pili assembly chaperone, bacterial [PR00969] (27-36)
  IPR001829 Pili assembly chaperone, bacterial [PR00969] (76-97)
  IPR001829 Pili assembly chaperone, bacterial [PR00969] (105-122)
  IPR001829 Pili assembly chaperone, bacterial [PR00969] (133-148)
  IPR001829 Pili assembly chaperone, bacterial [PR00969] (172-187)
  IPR008962 PapD-like superfamily [SSF49354] (21-151)
  IPR013783 Immunoglobulin-like fold [G3DSA:2.60.40.10] (27-148)
  IPR013783 Immunoglobulin-like fold [G3DSA:2.60.40.10] (153-246)
  IPR016147 Pili assembly chaperone, N-terminal [PF00345] (27-152)
  IPR016148 Pili assembly chaperone, C-terminal [PF02753] (177-240)
  IPR018046 Pili assembly chaperone, conserved site [PS00635] (104-121)
  IPR036316 Pili assembly chaperone, C-terminal domain superfamily [SSF49584] (155-244)
  IPR050643 Periplasmic Pilus Chaperone [PTHR30251] (4-243)

=== Feature glossary ===
Feature key, reading from the visual/contextual features back to the raw sequence:

Rendered structure images. Six rendered views show the 3D structure from the faces of a cube — i.e. along ±x, ±y, ±z. Rendering representation is drawn randomly per protein from cartoon (secondary-structure ribbons), sticks (backbone bonds), or molecular surface; coloring is either N→C rainbow (blue at the N-terminus through red at the C-terminus) or one color per chain.

Contact-map, Ramachandran, and PAE plots. The contact map is a binary N×N matrix image: pixel (i, j) is dark where Cα_i and Cα_j are within 8 Å and |i−j|>4. Because the |i−j|>4 filter removes local helical contacts, off-diagonal stripes parallel to the main diagonal indicate parallel β-sheets; stripes perpendicular to it indicate antiparallel β-sheets. The Ramachandran plot scatters every residue's (φ, ψ) pair against the sterically allowed regions. The PAE heatmap renders the predicted-aligned-error matrix.

InterPro / GO / CATH / orga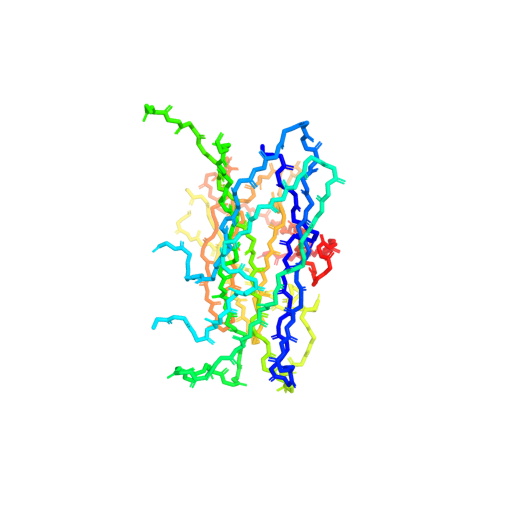nism. Database cross-references. InterPro integrates a dozen domain/family signature databases into unified entries with residue-range hits. GO terms attach function/process/location labels with evidence codes. CATH codes position the fold in a four-level structural taxonomy. Organism is the NCBI-taxonomy species name.

Nearest PDB structures. The Foldseek neighbor list gives the closest exp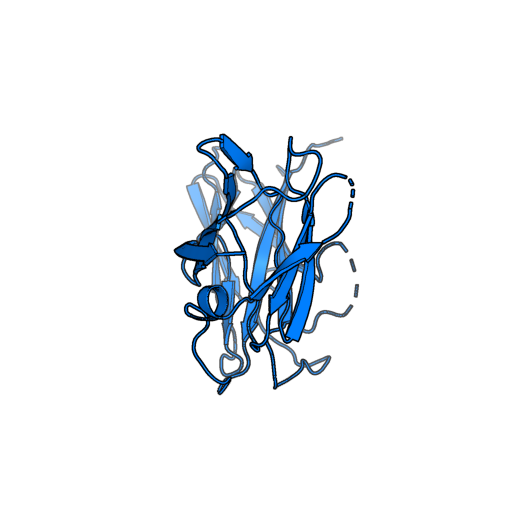erimentally determined structures in the PDB, ranked by structural alignment. TM-score near 1 means near-identical fold; near 0.3 means only rough topology match. This is how one finds what a novel AlphaFold prediction most resembles in the solved-structure universe.

Predicted aligned error. PAE(i, j) answers: if I align the predicted and true structures on residue i, how far off (in Å) do I expect residue j to be? A block-diagonal PAE matrix with low values on the blocks and high values off-diagonal is the signature of a multi-domain protein with confidently predicted domains but uncertain inter-domain orientation.

Solvent-accessible surface area. Accessible surface area quantifies burial. A residue with SASA near zero is packed into the hydrophobic core; one with SASA >100 Å² sits on the surface. Computed here via the Shrake–Rupley numerical algorithm with a 1.4 Å probe.

B-factor. B-factor (Debye–Waller factor) reflects atomic displacement in the crystal lattice. It is an experimental observable (units Å²), not a prediction; low values mean the atom is pinned down, high values mean it moves or is heterogeneous across the crystal.

pLDDT. For AlphaFold models, the B-factor field carries pLDDT — the model's own estimate of local accuracy on a 0–100 scale. Regions with pLDDT<50 should be treated as essentially unmodeled; they often correspond to intrinsically disordered segments.

Backbone torsions (φ/ψ). φ (phi) and ψ (psi) are the two rotatable backbone dihedrals per residue: φ is the C(i-1)–N–Cα–C torsion, ψ is the N–Cα–C–N(i+1) torsion, both in degrees on (−180°, 180°]. α-helical residues cluster near (−60°, −45°); β-strand residues near (−120°, +130°). A Ramachandran plot is simply a scatter of (φ, ψ) for every residue.

Radius of gyration, Cα contacts, bounding box. Radius of gyration (Rg) is the root-mean-square distance of Cα atoms from their centroid — a single number for overall size and compactness. A globular domain of N residues has Rg ≈ 2.2·N^0.38 Å; an extended or disordered chain has a much larger Rg. The Cα contact count is the number of residue pairs whose Cα atoms are within 8 Å and are more than four positions apart in sequence — a standard proxy for tertiary packing density. The bounding box is the smallest axis-aligned box enclosing all Cα atoms.

Secondary structure (3-state, P-SEA). Three-state secondary structure (P-SEA) collapses the eight DSSP classes into helix (a), strand (b), and coil (c). P-SEA assigns these from Cα geometry alone — distances and angles — without requiring backbone oxygens, so it works on any Cα trace.

Secondary structure (8-state, DSSP). DSSP 8-state secondary structure assigns each residue one of H (α-helix), G (3₁₀-helix), I (π-helix), E (extended β-strand), B (isolated β-bridge), T (hydrogen-bonded turn), S (bend), or '-' (coil). The assignment is computed from backbone hydrogen-bond geometry via the Kabsch–Sander algorithm.

Foldseek 3Di. A 3Di character summarizes, for each residue, the relative orientation of the Cα frame of its nearest spatial neighbor. Because it encodes fold topology rather than chemistry, 3Di alignments detect remote structural similarity that sequence alignment misses.

mmCIF coordinates. The mmCIF block holds the 3D Cartesian coordinates of each backbone atom (N, Cα, C, O) in ångströms. mmCIF is the PDB's canonical archive format — a tagged-loop text representation of the atomic model.

Sequence. Sequence gives the chain of amino acids in standard one-letter code (A=alanine, C=cysteine, …, Y=tyrosine), read N→C. It is the only feature that is directly encoded by the gene; all structural features are derived from the folded form of this sequence.